Protein AF-A0A535SBS2-F1 (afdb_monomer)

Secondary structure (DSSP, 8-state):
-HHHHHHHHHHHHHHHHHHHHHH-TT---SS--HHHHHHHTT-EEEEE-TTTS-TT--EEE-SSSSEEEEETT--HHHHHHHHHHHHHHHHHHS-TTTS-THHHHTTTTS-PPP----------S-SS--S-S----S-HHHHHHHHHHH-TT----HHHHHHHHHHHHHHHHHS-HHHHHHHH---

Sequence (187 aa):
MDDQIRQAAVAAARHLLLLYKAEHPAWTDTRTPVDDLVSWSGLQVETFHATDYPQGTYGFLEPDEDLIWLCRTLPESLRRFTLAHELGHAVLHRDNARRRPLLQESWQAASLPPTSQSLPELSREDPCQRPDVQEEVVGQNEQELLQEVLGIGQSYNPRSERELAANIFAAELLMPIEQVRTLYLHE

Nearest PDB structures (foldseek):
  6cyy-assembly1_A  TM=5.991E-01  e=8.631E-02  Mycobacterium tuberculosis H37Rv
  6cz6-assembly1_C  TM=5.863E-01  e=1.794E-01  Mycobacterium tuberculosis H37Rv
  6cyj-assembly1_B  TM=5.165E-01  e=9.659E-02  Mycobacterium tuberculosis H37Rv
  6cz6-assembly1_B  TM=5.134E-01  e=2.660E-01  Mycobacterium tuberculosis H37Rv

Foldseek 3Di:
DVVVLLVVLLCLLVVLVVVVCVVCVVDDDPFQPLVVSLVVQVADEDEDACVVADHPDAKADDQPDSYIYGHPPDDPVVRLLRSLLNVLCVLPPHDLVSGDVSSNVVCVVPDDDDDDDDDDDDDDHDHLDDDDPDPPDDDPVVVVVVDVVPDPDDDDDVSVSSSVSSNSNSCCNRPPVVVVCVVPPDD

pLDDT: mean 73.0, std 22.74, range [25.67, 97.44]

Radius of gyration: 18.81 Å; Cα contacts (8 Å, |Δi|>4): 150; chains: 1; bounding box: 40×48×55 Å

Mean predicted aligned error: 12.7 Å

Structure (mmCIF, N/CA/C/O backbone):
data_AF-A0A535SBS2-F1
#
_entry.id   AF-A0A535SBS2-F1
#
loop_
_atom_site.group_PDB
_atom_site.id
_atom_site.type_symbol
_atom_site.label_atom_id
_atom_site.label_alt_id
_atom_site.label_comp_id
_atom_site.label_asym_id
_atom_site.label_entity_id
_atom_site.label_seq_id
_atom_site.pdbx_PDB_ins_code
_atom_site.Cartn_x
_atom_site.Cartn_y
_atom_site.Cartn_z
_atom_site.occupancy
_atom_site.B_iso_or_equiv
_atom_site.auth_seq_id
_atom_site.auth_comp_id
_atom_site.auth_asym_id
_atom_site.auth_atom_id
_atom_site.pdbx_PDB_model_num
ATOM 1 N N . MET A 1 1 ? 2.352 22.012 0.604 1.00 56.34 1 MET A N 1
ATOM 2 C CA . MET A 1 1 ? 2.179 20.807 1.435 1.00 56.34 1 MET A CA 1
ATOM 3 C C . MET A 1 1 ? 1.908 19.594 0.552 1.00 56.34 1 MET A C 1
ATOM 5 O O . MET A 1 1 ? 2.737 18.694 0.537 1.00 56.34 1 MET A O 1
ATOM 9 N N . ASP A 1 2 ? 0.882 19.645 -0.305 1.00 65.31 2 ASP A N 1
ATOM 10 C CA . ASP A 1 2 ? 0.540 18.582 -1.273 1.00 65.31 2 ASP A CA 1
ATOM 11 C C . ASP A 1 2 ? 1.710 18.069 -2.123 1.00 65.31 2 ASP A C 1
ATOM 13 O O . ASP A 1 2 ? 1.847 16.863 -2.331 1.00 65.31 2 ASP A O 1
ATOM 17 N N . ASP A 1 3 ? 2.579 18.964 -2.603 1.00 78.25 3 ASP A N 1
ATOM 18 C CA . ASP A 1 3 ? 3.702 18.562 -3.456 1.00 78.25 3 ASP A CA 1
ATOM 19 C C . ASP A 1 3 ? 4.793 17.805 -2.680 1.00 78.25 3 ASP A C 1
ATOM 21 O O . ASP A 1 3 ? 5.371 16.851 -3.191 1.00 78.25 3 ASP A O 1
ATOM 25 N N . GLN A 1 4 ? 5.012 18.146 -1.405 1.00 79.31 4 GLN A N 1
ATOM 26 C CA . GLN A 1 4 ? 5.964 17.432 -0.546 1.00 79.31 4 GLN A CA 1
ATOM 27 C C . GLN A 1 4 ? 5.451 16.035 -0.186 1.00 79.31 4 GLN A C 1
ATOM 29 O O . GLN A 1 4 ? 6.204 15.068 -0.282 1.00 79.31 4 GLN A O 1
ATOM 34 N N . ILE A 1 5 ? 4.165 15.915 0.166 1.00 82.25 5 ILE A N 1
ATOM 35 C CA . ILE A 1 5 ? 3.519 14.622 0.444 1.00 82.25 5 ILE A CA 1
ATOM 36 C C . ILE A 1 5 ? 3.613 13.717 -0.784 1.00 82.25 5 ILE A C 1
ATOM 38 O O . ILE A 1 5 ? 3.998 12.551 -0.679 1.00 82.25 5 ILE A O 1
ATOM 42 N N . ARG A 1 6 ? 3.322 14.272 -1.966 1.00 87.31 6 ARG A N 1
ATOM 43 C CA . ARG A 1 6 ? 3.450 13.557 -3.235 1.00 87.31 6 ARG A CA 1
ATOM 44 C C . ARG A 1 6 ? 4.876 13.074 -3.470 1.00 87.31 6 ARG A C 1
ATOM 46 O O . ARG A 1 6 ? 5.064 11.898 -3.762 1.00 87.31 6 ARG A O 1
ATOM 53 N N . GLN A 1 7 ? 5.863 13.960 -3.356 1.00 86.88 7 GLN A N 1
ATOM 54 C CA . GLN A 1 7 ? 7.268 13.617 -3.581 1.00 86.88 7 GLN A CA 1
ATOM 55 C C . GLN A 1 7 ? 7.742 12.521 -2.619 1.00 86.88 7 GLN A C 1
ATOM 57 O O . GLN A 1 7 ? 8.370 11.562 -3.064 1.00 86.88 7 GLN A O 1
ATOM 62 N N . ALA A 1 8 ? 7.389 12.615 -1.334 1.00 86.81 8 ALA A N 1
ATOM 63 C CA . ALA A 1 8 ? 7.739 11.613 -0.332 1.00 86.81 8 ALA A CA 1
ATOM 64 C C . ALA A 1 8 ? 7.099 10.247 -0.631 1.00 86.81 8 ALA A C 1
ATOM 66 O O . ALA A 1 8 ? 7.796 9.234 -0.643 1.00 86.81 8 ALA A O 1
ATOM 67 N N . ALA A 1 9 ? 5.798 10.211 -0.939 1.00 89.75 9 ALA A N 1
ATOM 68 C CA . ALA A 1 9 ? 5.086 8.975 -1.270 1.00 89.75 9 ALA A CA 1
ATOM 69 C C . ALA A 1 9 ? 5.608 8.314 -2.562 1.00 89.75 9 ALA A C 1
ATOM 71 O O . ALA A 1 9 ? 5.771 7.094 -2.618 1.00 89.75 9 ALA A O 1
ATOM 72 N N . VAL A 1 10 ? 5.930 9.110 -3.586 1.00 93.25 10 VAL A N 1
ATOM 73 C CA . VAL A 1 10 ? 6.538 8.625 -4.837 1.00 93.25 10 VAL A CA 1
ATOM 74 C C . VAL A 1 10 ? 7.941 8.071 -4.587 1.00 93.25 10 VAL A C 1
ATOM 76 O O . VAL A 1 10 ? 8.264 6.973 -5.044 1.00 93.25 10 VAL A O 1
ATOM 79 N N . ALA A 1 11 ? 8.779 8.804 -3.849 1.00 89.62 11 ALA A N 1
ATOM 80 C CA . ALA A 1 11 ? 10.129 8.362 -3.511 1.00 89.62 11 ALA A CA 1
ATOM 81 C C . ALA A 1 11 ? 10.098 7.052 -2.714 1.00 89.62 11 ALA A C 1
ATOM 83 O O . ALA A 1 11 ? 10.844 6.128 -3.029 1.00 89.62 11 ALA A O 1
ATOM 84 N N . ALA A 1 12 ? 9.178 6.943 -1.755 1.00 90.69 12 ALA A N 1
ATOM 85 C CA . ALA A 1 12 ? 8.940 5.746 -0.964 1.00 90.69 12 ALA A CA 1
ATOM 86 C C . ALA A 1 12 ? 8.623 4.512 -1.818 1.00 90.69 12 ALA A C 1
ATOM 88 O O . ALA A 1 12 ? 9.268 3.473 -1.669 1.00 90.69 12 ALA A O 1
ATOM 89 N N . ALA A 1 13 ? 7.657 4.631 -2.734 1.00 94.50 13 ALA A N 1
ATOM 90 C CA . ALA A 1 13 ? 7.255 3.536 -3.614 1.00 94.50 13 ALA A CA 1
ATOM 91 C C . ALA A 1 13 ? 8.407 3.082 -4.523 1.00 94.50 13 ALA A C 1
ATOM 93 O O . ALA A 1 13 ? 8.688 1.887 -4.644 1.00 94.50 13 ALA A O 1
ATOM 94 N N . ARG A 1 14 ? 9.123 4.041 -5.123 1.00 93.31 14 ARG A N 1
ATOM 95 C CA . ARG A 1 14 ? 10.283 3.763 -5.983 1.00 93.31 14 ARG A CA 1
ATOM 96 C C . ARG A 1 14 ? 11.410 3.093 -5.211 1.00 93.31 14 ARG A C 1
ATOM 98 O O . ARG A 1 14 ? 11.981 2.118 -5.693 1.00 93.31 14 ARG A O 1
ATOM 105 N N . HIS A 1 15 ? 11.717 3.598 -4.021 1.00 91.88 15 HIS A N 1
ATOM 106 C CA . HIS A 1 15 ? 12.781 3.063 -3.181 1.00 91.88 15 HIS A CA 1
ATOM 107 C C . HIS A 1 15 ? 12.485 1.630 -2.738 1.00 91.88 15 HIS A C 1
ATOM 109 O O . HIS A 1 15 ? 13.353 0.766 -2.853 1.00 91.88 15 HIS A O 1
ATOM 115 N N . LEU A 1 16 ? 11.242 1.344 -2.336 1.00 92.56 16 LEU A N 1
ATOM 116 C CA . LEU A 1 16 ? 10.808 -0.014 -2.004 1.00 92.56 16 LEU A CA 1
ATOM 117 C C . LEU A 1 16 ? 11.026 -0.983 -3.178 1.00 92.56 16 LEU A C 1
ATOM 119 O O . LEU A 1 16 ? 11.607 -2.052 -2.996 1.00 92.56 16 LEU A O 1
ATOM 123 N N . LEU A 1 17 ? 10.615 -0.596 -4.391 1.00 91.50 17 LEU A N 1
ATOM 124 C CA . LEU A 1 17 ? 10.828 -1.413 -5.590 1.00 91.50 17 LEU A CA 1
ATOM 125 C C . LEU A 1 17 ? 12.307 -1.619 -5.912 1.00 91.50 17 LEU A C 1
ATOM 127 O O 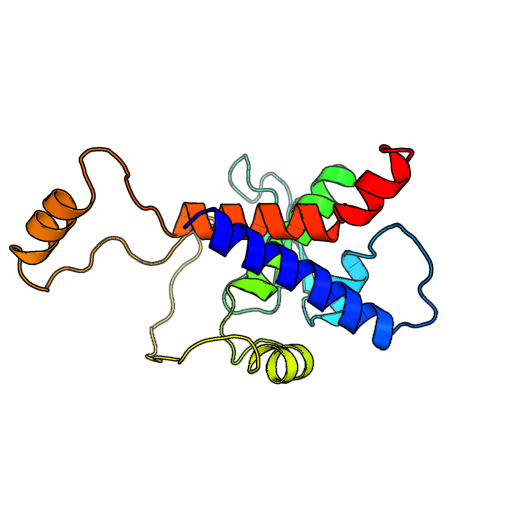. LEU A 1 17 ? 12.683 -2.705 -6.347 1.00 91.50 17 LEU A O 1
ATOM 131 N N . LEU A 1 18 ? 13.142 -0.595 -5.733 1.00 91.31 18 LEU A N 1
ATOM 132 C CA . LEU A 1 18 ? 14.581 -0.698 -5.974 1.00 91.31 18 LEU A CA 1
ATOM 133 C C . LEU A 1 18 ? 15.238 -1.700 -5.021 1.00 91.31 18 LEU A C 1
ATOM 135 O O . LEU A 1 18 ? 15.993 -2.555 -5.481 1.00 91.31 18 LEU A O 1
ATOM 139 N N . LEU A 1 19 ? 14.914 -1.635 -3.727 1.00 91.31 19 LEU A N 1
ATOM 140 C CA . LEU A 1 19 ? 15.413 -2.589 -2.734 1.00 91.31 19 LEU A CA 1
ATOM 141 C C . LEU A 1 19 ? 14.953 -4.013 -3.048 1.00 91.31 19 LEU A C 1
ATOM 143 O O . LEU A 1 19 ? 15.767 -4.934 -3.091 1.00 91.31 19 LEU A O 1
ATOM 147 N N . TYR A 1 20 ? 13.667 -4.183 -3.358 1.00 92.06 20 TYR A N 1
ATOM 148 C CA . TYR A 1 20 ? 13.129 -5.490 -3.711 1.00 92.06 20 TYR A CA 1
ATOM 149 C C . TYR A 1 20 ? 13.821 -6.081 -4.947 1.00 92.06 20 TYR A C 1
ATOM 151 O O . TYR A 1 20 ? 14.214 -7.246 -4.927 1.00 92.06 20 TYR A O 1
ATOM 159 N N . LYS A 1 21 ? 14.048 -5.278 -5.998 1.00 91.19 21 LYS A N 1
ATOM 160 C CA . LYS A 1 21 ? 14.783 -5.700 -7.206 1.00 91.19 21 LYS A CA 1
ATOM 161 C C . LYS A 1 21 ? 16.228 -6.087 -6.920 1.00 91.19 21 LYS A C 1
ATOM 163 O O . LYS A 1 21 ? 16.721 -7.036 -7.522 1.00 91.19 21 LYS A O 1
ATOM 168 N N . ALA A 1 22 ? 16.905 -5.360 -6.033 1.00 91.38 22 ALA A N 1
ATOM 169 C CA . ALA A 1 22 ? 18.283 -5.663 -5.666 1.00 91.38 22 ALA A CA 1
ATOM 170 C C . ALA A 1 22 ? 18.403 -7.036 -4.982 1.00 91.38 22 ALA A C 1
ATOM 172 O O . ALA A 1 22 ? 19.348 -7.773 -5.255 1.00 91.38 22 ALA A O 1
ATOM 173 N N . GLU A 1 23 ? 17.426 -7.404 -4.147 1.00 92.38 23 GLU A N 1
ATOM 174 C CA . GLU A 1 23 ? 17.369 -8.717 -3.488 1.00 92.38 23 GLU A CA 1
ATOM 175 C C . GLU A 1 23 ? 16.785 -9.828 -4.380 1.00 92.38 23 GLU A C 1
ATOM 177 O O . GLU A 1 23 ? 17.069 -11.005 -4.160 1.00 92.38 23 GLU A O 1
ATOM 182 N N . HIS A 1 24 ? 16.023 -9.471 -5.420 1.00 92.25 24 HIS A N 1
ATOM 183 C CA . HIS A 1 24 ? 15.371 -10.410 -6.340 1.00 92.25 24 HIS A CA 1
ATOM 184 C C . HIS A 1 24 ? 15.767 -10.141 -7.803 1.00 92.25 24 HIS A C 1
ATOM 186 O O . HIS A 1 24 ? 14.906 -9.835 -8.629 1.00 92.25 24 HIS A O 1
ATOM 192 N N . PRO A 1 25 ? 17.050 -10.309 -8.182 1.00 90.38 25 PRO A N 1
ATOM 193 C CA . PRO A 1 25 ? 17.523 -10.012 -9.539 1.00 90.38 25 PRO A CA 1
ATOM 194 C C . PRO A 1 25 ? 16.902 -10.911 -10.620 1.00 90.38 25 PRO A C 1
ATOM 196 O O . PRO A 1 25 ? 16.964 -10.590 -11.804 1.00 90.38 25 PRO A O 1
ATOM 199 N N . ALA A 1 26 ? 16.305 -12.042 -10.228 1.00 89.81 26 ALA A N 1
ATOM 200 C CA . ALA A 1 26 ? 15.575 -12.929 -11.129 1.00 89.81 26 ALA A CA 1
ATOM 201 C C . ALA A 1 26 ? 14.190 -12.384 -11.531 1.00 89.81 26 ALA A C 1
ATOM 203 O O . ALA A 1 26 ? 13.612 -12.864 -12.506 1.00 89.81 26 ALA A O 1
ATOM 204 N N . TRP A 1 27 ? 13.646 -11.401 -10.803 1.00 89.81 27 TRP A N 1
ATOM 205 C CA . TRP A 1 27 ? 12.374 -10.776 -11.148 1.00 89.81 27 TRP A CA 1
ATOM 206 C C . TRP A 1 27 ? 12.561 -9.776 -12.298 1.00 89.81 27 TRP A C 1
ATOM 208 O O . TRP A 1 27 ? 13.217 -8.745 -12.154 1.00 89.81 27 TRP A O 1
ATOM 218 N N . THR A 1 28 ? 11.965 -10.087 -13.449 1.00 84.69 28 THR A N 1
ATOM 219 C CA . THR A 1 28 ? 12.063 -9.291 -14.687 1.00 84.69 28 THR A CA 1
ATOM 220 C C . THR A 1 28 ? 10.705 -8.850 -15.242 1.00 84.69 28 THR A C 1
ATOM 222 O O . THR A 1 28 ? 10.654 -8.197 -16.283 1.00 84.69 28 THR A O 1
ATOM 225 N N . ASP A 1 29 ? 9.609 -9.190 -14.558 1.00 85.38 29 ASP A N 1
ATOM 226 C CA . ASP A 1 29 ? 8.249 -8.835 -14.974 1.00 85.38 29 ASP A CA 1
ATOM 227 C C . ASP A 1 29 ? 7.987 -7.328 -14.777 1.00 85.38 29 ASP A C 1
ATOM 229 O O . ASP A 1 29 ? 8.546 -6.682 -13.886 1.00 85.38 29 ASP A O 1
ATOM 233 N N . THR A 1 30 ? 7.120 -6.756 -15.610 1.00 83.62 30 THR A N 1
ATOM 234 C CA . THR A 1 30 ? 6.633 -5.379 -15.474 1.00 83.62 30 THR A CA 1
ATOM 235 C C . THR A 1 30 ? 5.503 -5.275 -14.455 1.00 83.62 30 THR 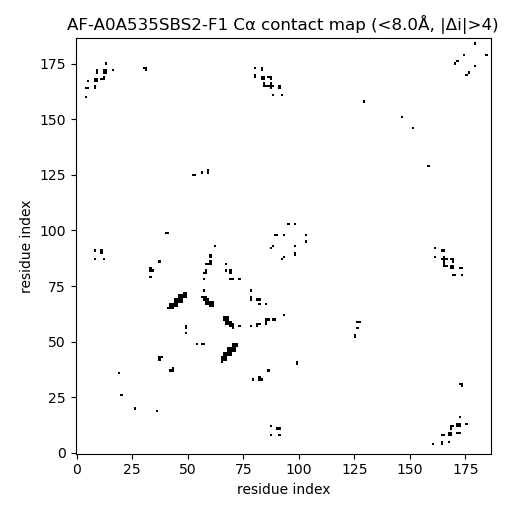A C 1
ATOM 237 O O . THR A 1 30 ? 5.308 -4.216 -13.858 1.00 83.62 30 THR A O 1
ATOM 240 N N . ARG A 1 31 ? 4.771 -6.368 -14.199 1.00 90.19 31 ARG A N 1
ATOM 241 C CA . ARG A 1 31 ? 3.734 -6.405 -13.167 1.00 90.19 31 ARG A CA 1
ATOM 242 C C . ARG A 1 31 ? 4.377 -6.427 -11.781 1.00 90.19 31 ARG A C 1
ATOM 244 O O . ARG A 1 31 ? 4.985 -7.418 -11.391 1.00 90.19 31 ARG A O 1
ATOM 251 N N . THR A 1 32 ? 4.156 -5.373 -10.995 1.00 93.06 32 THR A N 1
ATOM 252 C CA . THR A 1 32 ? 4.614 -5.306 -9.599 1.00 93.06 32 THR A CA 1
ATOM 253 C C . THR A 1 32 ? 4.078 -6.491 -8.769 1.00 93.06 32 THR A C 1
ATOM 255 O O . THR A 1 32 ? 2.852 -6.664 -8.690 1.00 93.06 32 THR A O 1
ATOM 258 N N . PRO A 1 33 ? 4.932 -7.307 -8.126 1.00 94.75 33 PRO A N 1
ATOM 259 C CA . PRO A 1 33 ? 4.508 -8.442 -7.313 1.00 94.75 33 PRO A CA 1
ATOM 260 C C . PRO A 1 33 ? 4.119 -7.964 -5.907 1.00 94.75 33 PRO A C 1
ATOM 262 O O . PRO A 1 33 ? 4.875 -8.084 -4.952 1.00 94.75 33 PRO A O 1
ATOM 265 N N . VAL A 1 34 ? 2.939 -7.346 -5.790 1.00 95.94 34 VAL A N 1
ATOM 266 C CA . VAL A 1 34 ? 2.471 -6.702 -4.543 1.00 95.94 34 VAL A CA 1
ATOM 267 C C . VAL A 1 34 ? 2.434 -7.680 -3.370 1.00 95.94 34 VAL A C 1
ATOM 269 O O . VAL A 1 34 ? 2.881 -7.340 -2.284 1.00 95.94 34 VAL A O 1
ATOM 272 N N . ASP A 1 35 ? 1.938 -8.894 -3.597 1.00 95.75 35 ASP A N 1
ATOM 273 C CA . ASP A 1 35 ? 1.870 -9.940 -2.575 1.00 95.75 35 ASP A CA 1
ATOM 274 C C . ASP A 1 35 ? 3.257 -10.306 -2.031 1.00 95.75 35 ASP A C 1
ATOM 276 O O . ASP A 1 35 ? 3.476 -10.312 -0.818 1.00 95.75 35 ASP A O 1
ATOM 280 N N . ASP A 1 36 ? 4.221 -10.511 -2.931 1.00 95.12 36 ASP A N 1
ATOM 281 C CA . ASP A 1 36 ? 5.595 -10.836 -2.553 1.00 95.12 36 ASP A CA 1
ATOM 282 C C . ASP A 1 36 ? 6.277 -9.655 -1.859 1.00 95.12 36 ASP A C 1
ATOM 284 O O . ASP A 1 36 ? 7.030 -9.858 -0.913 1.00 95.12 36 ASP A O 1
ATOM 288 N N . LEU A 1 37 ? 5.994 -8.417 -2.280 1.00 94.69 37 LEU A N 1
ATOM 289 C CA . LEU A 1 37 ? 6.491 -7.203 -1.626 1.00 94.69 37 LEU A CA 1
ATOM 290 C C . LEU A 1 37 ? 5.982 -7.071 -0.191 1.00 94.69 37 LEU A C 1
ATOM 292 O O . LEU A 1 37 ? 6.751 -6.694 0.692 1.00 94.69 37 LEU A O 1
ATOM 296 N N . VAL A 1 38 ? 4.704 -7.368 0.047 1.00 94.56 38 VAL A N 1
ATOM 297 C CA . VAL A 1 38 ? 4.096 -7.319 1.383 1.00 94.56 38 VAL A CA 1
ATOM 298 C C . VAL A 1 38 ? 4.724 -8.383 2.276 1.00 94.56 38 VAL A C 1
ATOM 300 O O . VAL A 1 38 ? 5.235 -8.053 3.347 1.00 94.56 38 VAL A O 1
ATOM 303 N N . SER A 1 39 ? 4.798 -9.624 1.789 1.00 93.56 39 SER A N 1
ATOM 304 C CA . SER A 1 39 ? 5.433 -10.726 2.515 1.00 93.56 39 SER A CA 1
ATOM 305 C C . SER A 1 39 ? 6.914 -10.450 2.797 1.00 93.56 39 SER A C 1
ATOM 307 O O . SER A 1 39 ? 7.377 -10.599 3.928 1.00 93.56 39 SER A O 1
ATOM 309 N N . TRP A 1 40 ? 7.655 -9.954 1.804 1.00 93.50 40 TRP A N 1
ATOM 310 C CA . TRP A 1 40 ? 9.058 -9.568 1.953 1.00 93.50 40 TRP A CA 1
ATOM 311 C C . TRP A 1 40 ? 9.238 -8.400 2.928 1.00 93.50 40 TRP A C 1
ATOM 313 O O . TRP A 1 40 ? 10.216 -8.359 3.673 1.00 93.50 40 TRP A O 1
ATOM 323 N N . SER A 1 41 ? 8.283 -7.474 3.002 1.00 88.75 41 SER A N 1
ATOM 324 C CA . SER A 1 41 ? 8.302 -6.388 3.992 1.00 88.75 41 SER A CA 1
ATOM 325 C C . SER A 1 41 ? 8.046 -6.877 5.426 1.00 88.75 41 SER A C 1
ATOM 327 O O . SER A 1 41 ? 8.181 -6.091 6.361 1.00 88.75 41 SER A O 1
ATOM 329 N N . GLY A 1 42 ? 7.737 -8.167 5.608 1.00 89.75 42 GLY A N 1
ATOM 330 C CA . GLY A 1 42 ? 7.467 -8.798 6.899 1.00 89.75 42 GLY A CA 1
ATOM 331 C C . GLY A 1 42 ? 5.997 -8.768 7.309 1.00 89.75 42 GLY A C 1
ATOM 332 O O . GLY A 1 42 ? 5.688 -9.144 8.432 1.00 89.75 42 GLY A O 1
ATOM 333 N N . LEU A 1 43 ? 5.102 -8.329 6.421 1.00 91.62 43 LEU A N 1
ATOM 334 C CA . LEU A 1 43 ? 3.672 -8.223 6.690 1.00 91.62 43 LEU A CA 1
ATOM 335 C C . LEU A 1 43 ? 2.949 -9.507 6.273 1.00 91.62 43 LEU A C 1
ATOM 337 O O . LEU A 1 43 ? 3.246 -10.117 5.243 1.00 91.62 43 LEU A O 1
ATOM 341 N N . GLN A 1 44 ? 1.964 -9.890 7.069 1.00 94.38 44 GLN A N 1
ATOM 342 C CA . GLN A 1 44 ? 1.021 -10.964 6.808 1.00 94.38 44 GLN A CA 1
ATOM 343 C C . GLN A 1 44 ? -0.262 -10.383 6.219 1.00 94.38 44 GLN A C 1
ATOM 345 O O . GLN A 1 44 ? -0.608 -9.230 6.473 1.00 94.38 44 GLN A O 1
ATOM 350 N N . VAL A 1 45 ? -0.969 -11.181 5.423 1.00 95.44 45 VAL A N 1
ATOM 351 C CA . VAL A 1 45 ? -2.252 -10.790 4.837 1.00 95.44 45 VAL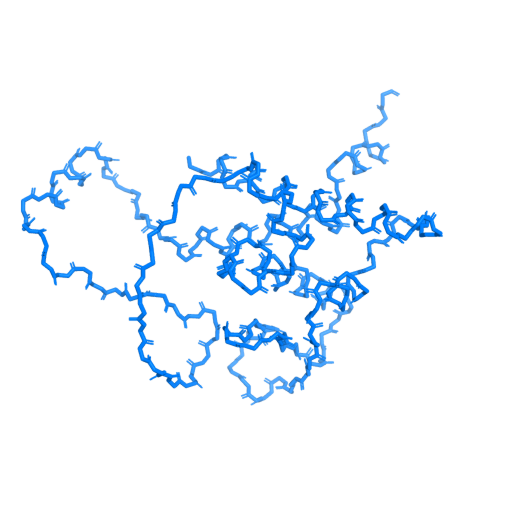 A CA 1
ATOM 352 C C . VAL A 1 45 ? -3.292 -11.825 5.220 1.00 95.44 45 VAL A C 1
ATOM 354 O O . VAL A 1 45 ? -3.196 -12.978 4.804 1.00 95.44 45 VAL A O 1
ATOM 357 N N . GLU A 1 46 ? -4.301 -11.393 5.962 1.00 95.69 46 GLU A N 1
ATOM 358 C CA . GLU A 1 46 ? -5.479 -12.188 6.288 1.00 95.69 46 GLU A CA 1
ATOM 359 C C . GLU A 1 46 ? -6.723 -11.618 5.614 1.00 95.69 46 GLU A C 1
ATOM 361 O O . GLU A 1 46 ? -6.718 -10.528 5.031 1.00 95.69 46 GLU A O 1
ATOM 366 N N . THR A 1 47 ? -7.811 -12.389 5.639 1.00 94.62 47 THR A N 1
ATOM 367 C CA . THR A 1 47 ? -9.035 -12.003 4.933 1.00 94.62 47 THR A CA 1
ATOM 368 C C . THR A 1 47 ? -10.287 -12.076 5.785 1.00 94.62 47 THR A C 1
ATOM 370 O O . THR A 1 47 ? -10.497 -13.041 6.516 1.00 94.62 47 THR A O 1
ATOM 373 N N . PHE A 1 48 ? -11.178 -11.109 5.591 1.00 91.00 48 PHE A N 1
ATOM 374 C CA . PHE A 1 48 ? -12.499 -11.058 6.219 1.00 91.00 48 PHE A CA 1
ATOM 375 C C . PHE A 1 48 ? -13.622 -11.110 5.176 1.00 91.00 48 PHE A C 1
ATOM 377 O O . PHE A 1 48 ? -13.392 -10.923 3.973 1.00 91.00 48 PHE A O 1
ATOM 384 N N . HIS A 1 49 ? -14.846 -11.399 5.616 1.00 91.06 49 HIS A N 1
ATOM 385 C CA . HIS A 1 49 ? -16.044 -11.361 4.782 1.00 91.06 49 HIS A CA 1
ATOM 386 C C . HIS A 1 49 ? -16.677 -9.963 4.798 1.00 91.06 49 HIS A C 1
ATOM 388 O O . HIS A 1 49 ? -16.693 -9.293 5.820 1.00 91.06 49 HIS A O 1
ATOM 394 N N . ALA A 1 50 ? -17.276 -9.523 3.687 1.00 81.12 50 ALA A N 1
ATOM 395 C CA . ALA A 1 50 ? -17.840 -8.170 3.553 1.00 81.12 50 ALA A CA 1
ATOM 396 C C . ALA A 1 50 ? -18.957 -7.821 4.563 1.00 81.12 50 ALA A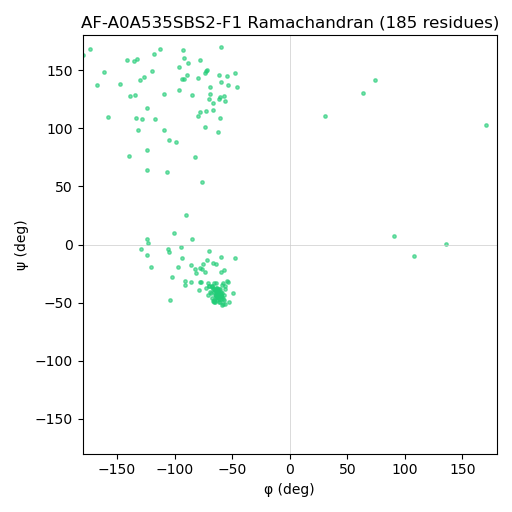 C 1
ATOM 398 O O . ALA A 1 50 ? -19.379 -6.674 4.634 1.00 81.12 50 ALA A O 1
ATOM 399 N N . THR A 1 51 ? -19.467 -8.810 5.300 1.00 85.19 51 THR A N 1
ATOM 400 C CA . THR A 1 51 ? -20.471 -8.640 6.363 1.00 85.19 51 THR A CA 1
ATOM 401 C C . THR A 1 51 ? -19.864 -8.477 7.751 1.00 85.19 51 THR A C 1
ATOM 403 O O . THR A 1 51 ? -20.595 -8.158 8.681 1.00 85.19 51 THR A O 1
ATOM 406 N N . ASP A 1 52 ? -18.567 -8.744 7.902 1.00 83.56 52 ASP A N 1
ATOM 407 C CA . ASP A 1 52 ? -17.873 -8.703 9.191 1.00 83.56 52 ASP A CA 1
ATOM 408 C C . ASP A 1 52 ? -17.563 -7.257 9.607 1.00 83.56 52 ASP A C 1
ATOM 410 O O . ASP A 1 52 ? -17.382 -6.978 10.788 1.00 83.56 52 ASP A O 1
ATOM 414 N N . TYR A 1 53 ? -17.556 -6.336 8.636 1.00 82.56 53 TYR A N 1
ATOM 415 C CA . TYR A 1 53 ? -17.258 -4.917 8.810 1.00 82.56 53 TYR A CA 1
ATOM 416 C C . TYR A 1 53 ? -18.301 -4.042 8.095 1.00 82.56 53 TYR A C 1
ATOM 418 O O . TYR A 1 53 ? -18.990 -4.515 7.183 1.00 82.56 53 TYR A O 1
ATOM 426 N N . PRO A 1 54 ? -18.433 -2.763 8.489 1.00 79.69 54 PRO A N 1
ATOM 427 C CA . PRO A 1 54 ? -19.249 -1.778 7.794 1.00 79.69 54 PRO A CA 1
ATOM 428 C C . PRO A 1 54 ? -19.030 -1.739 6.278 1.00 79.69 54 PRO A C 1
ATOM 430 O O . PRO A 1 54 ? -17.940 -1.956 5.743 1.00 79.69 54 PRO A O 1
ATOM 433 N N . GLN A 1 55 ? -20.110 -1.428 5.562 1.00 75.38 55 GLN A N 1
ATOM 434 C CA . GLN A 1 55 ? -20.072 -1.330 4.111 1.00 75.38 55 GLN A CA 1
ATOM 435 C C . GLN A 1 55 ? -19.079 -0.243 3.673 1.00 75.38 55 GLN A C 1
ATOM 437 O O . GLN A 1 55 ? -19.194 0.912 4.076 1.00 75.38 55 GLN A O 1
ATOM 442 N N . GLY A 1 56 ? -18.151 -0.614 2.790 1.00 76.88 56 GLY A N 1
ATOM 443 C CA . GLY A 1 56 ? -17.097 0.274 2.288 1.00 76.88 56 GLY A CA 1
ATOM 444 C C . GLY A 1 56 ? -15.702 -0.056 2.820 1.00 76.88 56 GLY A C 1
ATOM 445 O O . GLY A 1 56 ? -14.729 0.457 2.274 1.00 76.88 56 GLY A O 1
ATOM 446 N N . THR A 1 57 ? -15.586 -0.952 3.804 1.00 81.62 57 THR A N 1
ATOM 447 C CA . THR A 1 57 ? -14.292 -1.442 4.291 1.00 81.62 57 THR A CA 1
ATOM 448 C C . THR A 1 57 ? -13.746 -2.518 3.351 1.00 81.62 57 THR A C 1
ATOM 450 O O . THR A 1 57 ? -14.281 -3.624 3.242 1.00 81.62 57 THR A O 1
ATOM 453 N N . TYR A 1 58 ? -12.675 -2.181 2.630 1.00 86.19 58 TYR A N 1
ATOM 454 C CA . TYR A 1 58 ? -12.017 -3.084 1.677 1.00 86.19 58 TYR A CA 1
ATOM 455 C C . TYR A 1 58 ? -10.728 -3.692 2.225 1.00 86.19 58 TYR A C 1
ATOM 457 O O . TYR A 1 58 ? -10.370 -4.807 1.848 1.00 86.19 58 TYR A O 1
ATOM 465 N N . GLY A 1 59 ? -10.064 -2.992 3.133 1.00 87.75 59 GLY A N 1
ATOM 466 C CA . GLY A 1 59 ? -8.891 -3.467 3.836 1.00 87.75 59 GLY A CA 1
ATOM 467 C C . GLY A 1 59 ? -8.473 -2.484 4.914 1.00 87.75 59 GLY A C 1
ATOM 468 O O . GLY A 1 59 ? -9.023 -1.384 4.981 1.00 87.75 59 GLY A O 1
ATOM 469 N N . PHE A 1 60 ? -7.571 -2.929 5.779 1.00 87.38 60 PHE A N 1
ATOM 470 C CA . PHE A 1 60 ? -6.933 -2.096 6.788 1.00 87.38 60 PHE A CA 1
ATOM 471 C C . PHE A 1 60 ? -5.651 -2.762 7.295 1.00 87.38 60 PHE A C 1
ATOM 473 O O . PHE A 1 60 ? -5.550 -3.990 7.360 1.00 87.38 60 PHE A O 1
ATOM 480 N N . LEU A 1 61 ? -4.676 -1.945 7.671 1.00 87.81 61 LEU A N 1
ATOM 481 C CA . LEU A 1 61 ? -3.491 -2.356 8.414 1.00 87.81 61 LEU A CA 1
ATOM 482 C C . LEU A 1 61 ? -3.792 -2.384 9.920 1.00 87.81 61 LEU A C 1
ATOM 484 O O . LEU A 1 61 ? -4.244 -1.386 10.481 1.00 87.81 61 LEU A O 1
ATOM 488 N N . GLU A 1 62 ? -3.487 -3.498 10.583 1.00 85.88 62 GLU A N 1
ATOM 489 C CA . GLU A 1 62 ? -3.559 -3.598 12.042 1.00 85.88 62 GLU A CA 1
ATOM 490 C C . GLU A 1 62 ? -2.431 -2.742 12.671 1.00 85.88 62 GLU A C 1
ATOM 492 O O . GLU A 1 62 ? -1.261 -2.918 12.312 1.00 85.88 62 GLU A O 1
ATOM 497 N N . PRO A 1 63 ? -2.722 -1.791 13.581 1.00 72.31 63 PRO A N 1
ATOM 498 C CA . PRO A 1 63 ? -1.723 -0.834 14.070 1.00 72.31 63 PRO A CA 1
ATOM 499 C C . PRO A 1 63 ? -0.511 -1.477 14.758 1.00 72.31 63 PRO A C 1
ATOM 501 O O . PRO A 1 63 ? 0.629 -1.063 14.525 1.00 72.31 63 PRO A O 1
ATOM 504 N N . ASP A 1 64 ? -0.751 -2.511 15.566 1.00 72.75 64 ASP A N 1
ATOM 505 C CA . ASP A 1 64 ? 0.252 -3.121 16.448 1.00 72.75 64 ASP A CA 1
ATOM 506 C C . ASP A 1 64 ? 0.770 -4.479 15.970 1.00 72.75 64 ASP A C 1
ATOM 508 O O . ASP A 1 64 ? 1.704 -5.040 16.559 1.00 72.75 64 ASP A O 1
ATOM 512 N N . GLU A 1 65 ? 0.216 -4.989 14.876 1.00 80.06 65 GLU A N 1
ATOM 513 C CA . GLU A 1 65 ? 0.565 -6.284 14.307 1.00 80.06 65 GLU A CA 1
ATOM 514 C C . GLU A 1 65 ? 1.097 -6.111 12.892 1.00 80.06 65 GLU A C 1
ATOM 516 O O . GLU A 1 65 ? 0.715 -5.191 12.171 1.00 80.06 65 GLU A O 1
ATOM 521 N N . ASP A 1 66 ? 1.996 -6.995 12.467 1.00 88.75 66 ASP A N 1
ATOM 522 C CA . ASP A 1 66 ? 2.474 -7.048 11.085 1.00 88.75 66 ASP A CA 1
ATOM 523 C C . ASP A 1 66 ? 1.416 -7.700 10.185 1.00 88.75 66 ASP A C 1
ATOM 525 O O . ASP A 1 66 ? 1.694 -8.685 9.510 1.00 88.75 66 ASP A O 1
ATOM 529 N N . LEU A 1 67 ? 0.186 -7.182 10.220 1.00 90.44 67 LEU A N 1
ATOM 530 C CA . LEU A 1 67 ? -0.996 -7.814 9.652 1.00 90.44 67 LEU A CA 1
ATOM 531 C C . LEU A 1 67 ? -1.839 -6.817 8.858 1.00 90.44 67 LEU A C 1
ATOM 533 O O . LEU A 1 67 ? -2.224 -5.761 9.352 1.00 90.44 67 LEU A O 1
ATOM 537 N N . ILE A 1 68 ? -2.157 -7.188 7.624 1.00 92.38 68 ILE A N 1
ATOM 538 C CA . ILE A 1 68 ? -3.114 -6.504 6.762 1.00 92.38 68 ILE A CA 1
ATOM 539 C C . ILE A 1 68 ? -4.353 -7.383 6.632 1.00 92.38 68 ILE A C 1
ATOM 541 O O . ILE A 1 68 ? -4.264 -8.552 6.259 1.00 92.38 68 ILE A O 1
ATOM 545 N N . TRP A 1 69 ? -5.519 -6.799 6.864 1.00 92.94 69 TRP A N 1
ATOM 546 C CA . TRP A 1 69 ? -6.805 -7.420 6.596 1.00 92.94 69 TRP A CA 1
ATOM 547 C C . TRP A 1 69 ? -7.337 -6.968 5.241 1.00 92.94 69 TRP A C 1
ATOM 549 O O . TRP A 1 69 ? -7.355 -5.777 4.944 1.00 92.94 69 TRP A O 1
ATOM 559 N N . LEU A 1 70 ? -7.814 -7.909 4.424 1.00 92.00 70 LEU A N 1
ATOM 560 C CA . LEU A 1 70 ? -8.464 -7.623 3.143 1.00 92.00 70 LEU A CA 1
ATOM 561 C C . LEU A 1 70 ? -9.840 -8.276 3.031 1.00 92.00 70 LEU A C 1
ATOM 563 O O . LEU A 1 70 ? -10.052 -9.427 3.418 1.00 92.00 70 LEU A O 1
ATOM 567 N N . CYS A 1 71 ? -10.773 -7.583 2.387 1.00 89.31 71 CYS A N 1
ATOM 568 C CA . CYS A 1 71 ?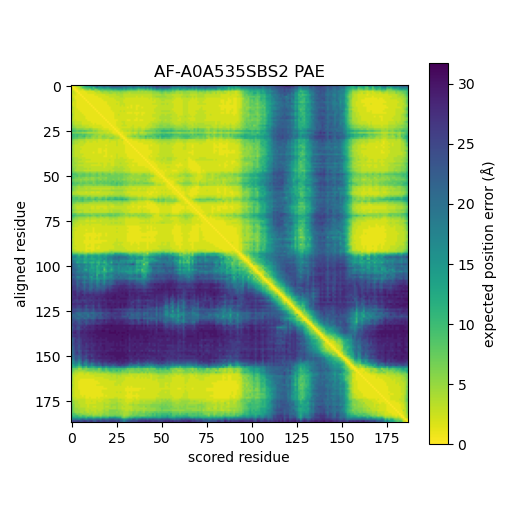 -12.050 -8.178 2.031 1.00 89.31 71 CYS A CA 1
ATOM 569 C C . CYS A 1 71 ? -11.834 -9.279 0.977 1.00 89.31 71 CYS A C 1
ATOM 571 O O . CYS A 1 71 ? -11.334 -9.037 -0.124 1.00 89.31 71 CYS A O 1
ATOM 573 N N . ARG A 1 72 ? -12.252 -10.513 1.285 1.00 91.81 72 ARG A N 1
ATOM 574 C CA . ARG A 1 72 ? -11.975 -11.696 0.442 1.00 91.81 72 ARG A CA 1
ATOM 575 C C . ARG A 1 72 ? -12.654 -11.709 -0.925 1.00 91.81 72 ARG A C 1
ATOM 577 O O . ARG A 1 72 ? -12.302 -12.525 -1.768 1.00 91.81 72 ARG A O 1
ATOM 584 N N . THR A 1 73 ? -13.663 -10.866 -1.133 1.00 88.62 73 THR A N 1
ATOM 585 C CA . THR A 1 73 ? -14.496 -10.875 -2.351 1.00 88.62 73 THR A CA 1
ATOM 586 C C . THR A 1 73 ? -14.113 -9.789 -3.357 1.00 88.62 73 THR A C 1
ATOM 588 O O . THR A 1 73 ? -14.827 -9.571 -4.335 1.00 88.62 73 THR A O 1
ATOM 591 N N . LEU A 1 74 ? -12.986 -9.102 -3.138 1.00 86.81 74 LEU A N 1
ATOM 592 C CA . LEU A 1 74 ? -12.552 -8.008 -3.999 1.00 86.81 74 LEU A CA 1
ATOM 593 C C . LEU A 1 74 ? -12.119 -8.499 -5.391 1.00 86.81 74 LEU A C 1
ATOM 595 O O . LEU A 1 74 ? -11.339 -9.449 -5.494 1.00 86.81 74 LEU A O 1
ATOM 599 N N . PRO A 1 75 ? -12.542 -7.814 -6.472 1.00 91.31 75 PRO A N 1
ATOM 600 C CA . PRO A 1 75 ? -11.936 -7.972 -7.789 1.00 91.31 75 PRO A CA 1
ATOM 601 C C . PRO A 1 75 ? -10.423 -7.739 -7.737 1.00 91.31 75 PRO A C 1
ATOM 603 O O . PRO A 1 75 ? -9.956 -6.857 -7.020 1.00 91.31 75 PRO A O 1
ATOM 606 N N . GLU A 1 76 ? -9.656 -8.475 -8.542 1.00 93.19 76 GLU A N 1
ATOM 607 C CA . GLU A 1 76 ? -8.186 -8.498 -8.454 1.00 93.19 76 GLU A CA 1
ATOM 608 C C . GLU A 1 76 ? -7.528 -7.111 -8.577 1.00 93.19 76 GLU A C 1
ATOM 610 O O . GLU A 1 76 ? -6.572 -6.815 -7.866 1.00 93.19 76 GLU A O 1
ATOM 615 N N . SER A 1 77 ? -8.036 -6.223 -9.436 1.00 92.00 77 SER A N 1
ATOM 616 C CA . SER A 1 77 ? -7.505 -4.857 -9.550 1.00 92.00 77 SER A CA 1
ATOM 617 C C . SER A 1 77 ? -7.709 -4.043 -8.269 1.00 92.00 77 SER A C 1
ATOM 619 O O . SER A 1 77 ? -6.780 -3.370 -7.823 1.00 92.00 77 SER A O 1
ATOM 621 N N . LEU A 1 78 ? -8.894 -4.142 -7.659 1.00 90.31 78 LEU A N 1
ATOM 622 C CA . LEU A 1 78 ? -9.211 -3.482 -6.393 1.00 90.31 78 LEU A CA 1
ATOM 623 C C . LEU A 1 78 ? -8.406 -4.088 -5.249 1.00 90.31 78 LEU A C 1
ATOM 625 O O . LEU A 1 78 ? -7.772 -3.347 -4.514 1.00 90.31 78 LEU A O 1
ATOM 629 N N . ARG A 1 79 ? -8.335 -5.420 -5.162 1.00 95.00 79 ARG A N 1
ATOM 630 C CA . ARG A 1 79 ? -7.511 -6.133 -4.180 1.00 95.00 79 ARG A CA 1
ATOM 631 C C . ARG A 1 79 ? -6.060 -5.656 -4.216 1.00 95.00 79 ARG A C 1
ATOM 633 O O . ARG A 1 79 ? -5.500 -5.329 -3.176 1.00 95.00 79 ARG A O 1
ATOM 640 N N . ARG A 1 80 ? -5.454 -5.592 -5.406 1.00 96.81 80 ARG A N 1
ATOM 641 C CA . ARG A 1 80 ? -4.063 -5.143 -5.576 1.00 96.81 80 ARG A CA 1
ATOM 642 C C . ARG A 1 80 ? -3.869 -3.691 -5.168 1.00 96.81 80 ARG A C 1
ATOM 644 O O . ARG A 1 80 ? -2.854 -3.380 -4.555 1.00 96.81 80 ARG A O 1
ATOM 651 N N . PHE A 1 81 ? -4.813 -2.817 -5.515 1.00 96.19 81 PHE A N 1
ATOM 652 C CA . PHE A 1 81 ? -4.756 -1.414 -5.119 1.00 96.19 81 PHE A CA 1
ATOM 653 C C . PHE A 1 81 ? -4.899 -1.251 -3.607 1.00 96.19 81 PHE A C 1
ATOM 655 O O . PHE A 1 81 ? -4.058 -0.600 -2.999 1.00 96.19 81 PHE A O 1
ATOM 662 N N . THR A 1 82 ? -5.897 -1.890 -2.994 1.00 93.69 82 THR A N 1
ATOM 663 C CA . THR A 1 82 ? -6.097 -1.880 -1.541 1.00 93.69 82 THR A CA 1
ATOM 664 C C . THR A 1 82 ? -4.867 -2.425 -0.822 1.00 93.69 82 THR A C 1
ATOM 666 O O . THR A 1 82 ? -4.349 -1.776 0.073 1.00 93.69 82 THR A O 1
ATOM 669 N N . LEU A 1 83 ? -4.312 -3.554 -1.263 1.00 96.12 83 LEU A N 1
ATOM 670 C CA . LEU A 1 83 ? -3.108 -4.112 -0.649 1.00 96.12 83 LEU A CA 1
ATOM 671 C C . LEU A 1 83 ? -1.890 -3.179 -0.778 1.00 96.12 83 LEU A C 1
ATOM 673 O O . LEU A 1 83 ? -1.141 -3.003 0.180 1.00 96.12 83 LEU A O 1
ATOM 677 N N . ALA A 1 84 ? -1.697 -2.551 -1.941 1.00 97.44 84 ALA A N 1
ATOM 678 C CA . ALA A 1 84 ? -0.636 -1.563 -2.141 1.00 97.44 84 ALA A CA 1
ATOM 679 C C . ALA A 1 84 ? -0.844 -0.295 -1.291 1.00 97.44 84 ALA A C 1
ATOM 681 O O . ALA A 1 84 ? 0.130 0.307 -0.843 1.00 97.44 84 ALA A O 1
ATOM 682 N N . HIS A 1 85 ? -2.097 0.095 -1.056 1.00 96.00 85 HIS A N 1
ATOM 683 C CA . HIS A 1 85 ? -2.472 1.203 -0.184 1.00 96.00 85 HIS A CA 1
ATOM 684 C C . HIS A 1 85 ? -2.125 0.897 1.281 1.00 96.00 85 HIS A C 1
ATOM 686 O O . HIS A 1 85 ? -1.419 1.684 1.911 1.00 96.00 85 HIS A O 1
ATOM 692 N N . GLU A 1 86 ? -2.494 -0.281 1.793 1.00 94.69 86 GLU A N 1
ATOM 693 C CA . GLU A 1 86 ? -2.134 -0.704 3.157 1.00 94.69 86 GLU A CA 1
ATOM 694 C C . GLU A 1 86 ? -0.617 -0.867 3.336 1.00 94.69 86 GLU A C 1
ATOM 696 O O . GLU A 1 86 ? -0.048 -0.466 4.354 1.00 94.69 86 GLU A O 1
ATOM 701 N N . LEU A 1 87 ? 0.082 -1.367 2.311 1.00 94.69 87 LEU A N 1
ATOM 702 C CA . LEU A 1 87 ? 1.546 -1.364 2.290 1.00 94.69 87 LEU A CA 1
ATOM 703 C C . LEU A 1 87 ? 2.104 0.066 2.366 1.00 94.69 87 LEU A C 1
ATOM 705 O O . LEU A 1 87 ? 3.086 0.307 3.064 1.00 94.69 87 LEU A O 1
ATOM 709 N N . GLY A 1 88 ? 1.460 1.025 1.700 1.00 92.12 88 GLY A N 1
ATOM 710 C CA . GLY A 1 88 ? 1.776 2.447 1.815 1.00 92.12 88 GLY A CA 1
ATOM 711 C C . GLY A 1 88 ? 1.641 2.959 3.246 1.00 92.12 88 GLY A C 1
ATOM 712 O O . GLY A 1 88 ? 2.530 3.669 3.716 1.00 92.12 88 GLY A O 1
ATOM 713 N N . HIS A 1 89 ? 0.605 2.545 3.981 1.00 90.00 89 HIS A N 1
ATOM 714 C CA . HIS A 1 89 ? 0.491 2.853 5.407 1.00 90.00 89 HIS A CA 1
ATOM 715 C C . HIS A 1 89 ? 1.645 2.277 6.223 1.00 90.00 89 HIS A C 1
ATOM 717 O O . HIS A 1 89 ? 2.237 2.991 7.039 1.00 90.00 89 HIS A O 1
ATOM 723 N N . ALA A 1 90 ? 2.014 1.024 5.964 1.00 89.25 90 ALA A N 1
ATOM 724 C CA . ALA A 1 90 ? 3.113 0.382 6.667 1.00 89.25 90 ALA A CA 1
ATOM 725 C C . ALA A 1 90 ? 4.472 1.036 6.370 1.00 89.25 90 ALA A C 1
ATOM 727 O O . ALA A 1 90 ? 5.295 1.192 7.269 1.00 89.25 90 ALA A O 1
ATOM 728 N N . VAL A 1 91 ? 4.704 1.458 5.127 1.00 88.12 91 VAL A N 1
ATOM 729 C CA . VAL A 1 91 ? 5.969 2.072 4.704 1.00 88.12 91 VAL A CA 1
ATOM 730 C C . VAL A 1 91 ? 6.071 3.533 5.130 1.00 88.12 91 VAL A C 1
ATOM 732 O O . VAL A 1 91 ? 7.149 3.976 5.510 1.00 88.12 91 VAL A O 1
ATOM 735 N N . LEU A 1 92 ? 4.986 4.304 5.059 1.00 85.56 92 LEU A N 1
ATOM 736 C CA . LEU A 1 92 ? 5.031 5.748 5.297 1.00 85.56 92 LEU A CA 1
ATOM 737 C C . LEU A 1 92 ? 4.773 6.119 6.754 1.00 85.56 92 LEU A C 1
ATOM 739 O O . LEU A 1 92 ? 5.397 7.057 7.249 1.00 85.56 92 LEU A O 1
ATOM 743 N N . HIS A 1 93 ? 3.906 5.378 7.449 1.00 82.75 93 HIS A N 1
ATOM 744 C CA . HIS A 1 93 ? 3.288 5.860 8.688 1.00 82.75 93 HIS A CA 1
ATOM 745 C C . HIS A 1 93 ? 3.495 4.963 9.912 1.00 82.75 93 HIS A C 1
ATOM 747 O O . HIS A 1 93 ? 3.162 5.399 11.008 1.00 82.75 93 HIS A O 1
ATOM 753 N N . ARG A 1 94 ? 4.038 3.743 9.778 1.00 74.38 94 ARG A N 1
ATOM 754 C CA . ARG A 1 94 ? 4.402 2.931 10.957 1.00 74.38 94 ARG A CA 1
ATOM 755 C C . ARG A 1 94 ? 5.641 3.475 11.652 1.00 74.38 94 ARG A C 1
ATOM 757 O O . ARG A 1 94 ? 6.555 3.981 10.990 1.00 74.38 94 ARG A O 1
ATOM 764 N N . ASP A 1 95 ? 5.685 3.279 12.967 1.00 64.25 95 ASP A N 1
ATOM 765 C CA . ASP A 1 95 ? 6.825 3.626 13.808 1.00 64.25 95 ASP A CA 1
ATOM 766 C C . ASP A 1 95 ? 8.126 3.006 13.299 1.00 64.25 95 ASP A C 1
ATOM 768 O O . ASP A 1 95 ? 8.204 1.820 12.963 1.00 64.25 95 ASP A O 1
ATOM 772 N N . ASN A 1 96 ? 9.187 3.814 13.314 1.00 55.56 96 ASN A N 1
ATOM 773 C CA . ASN A 1 96 ? 10.518 3.434 12.836 1.00 55.56 96 ASN A CA 1
ATOM 774 C C . ASN A 1 96 ? 11.096 2.189 13.531 1.00 55.56 96 ASN A C 1
ATOM 776 O O . ASN A 1 96 ? 11.974 1.549 12.964 1.00 55.56 96 ASN A O 1
ATOM 780 N N . ALA A 1 97 ? 10.621 1.836 14.730 1.00 52.72 97 ALA A N 1
ATOM 781 C CA . ALA A 1 97 ? 11.065 0.654 15.470 1.00 52.72 97 ALA A CA 1
ATOM 782 C C . ALA A 1 97 ? 10.533 -0.674 14.897 1.00 52.72 97 ALA A C 1
ATOM 784 O O . ALA A 1 97 ? 11.141 -1.716 15.124 1.00 52.72 97 ALA A O 1
ATOM 785 N N . ARG A 1 98 ? 9.408 -0.644 14.168 1.00 56.25 98 ARG A N 1
ATOM 786 C CA . ARG A 1 98 ? 8.766 -1.832 13.574 1.00 56.25 98 ARG A CA 1
ATOM 787 C C . ARG A 1 98 ? 8.991 -1.943 12.067 1.00 56.25 98 ARG A C 1
ATOM 789 O O . ARG A 1 98 ? 8.630 -2.944 11.457 1.00 56.25 98 ARG A O 1
ATOM 796 N N . ARG A 1 99 ? 9.608 -0.933 11.447 1.00 60.22 99 ARG A N 1
ATOM 797 C CA . ARG A 1 99 ? 10.090 -1.039 10.066 1.00 60.22 99 ARG A CA 1
ATOM 798 C C . ARG A 1 99 ? 11.263 -2.012 10.046 1.00 60.22 99 ARG A C 1
ATOM 800 O O . ARG A 1 99 ? 12.187 -1.876 10.843 1.00 60.22 99 ARG A O 1
ATOM 807 N N . ARG A 1 100 ? 11.226 -2.999 9.143 1.00 57.84 100 ARG A N 1
ATOM 808 C CA . ARG A 1 100 ? 12.312 -3.975 8.951 1.00 57.84 100 ARG A CA 1
ATOM 809 C C . ARG A 1 100 ? 13.668 -3.233 8.905 1.00 57.84 100 ARG A C 1
ATOM 811 O O . ARG A 1 100 ? 13.740 -2.237 8.191 1.00 57.84 1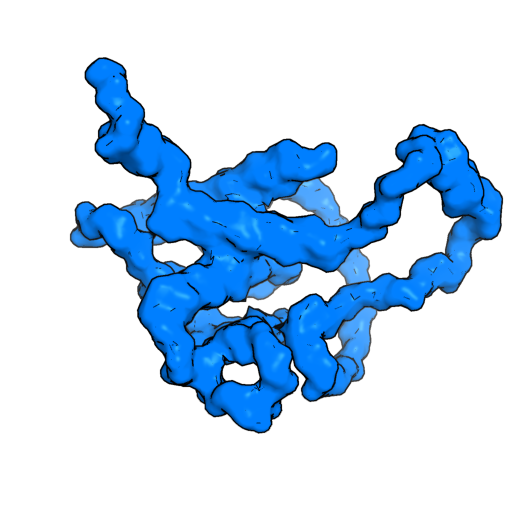00 ARG A O 1
ATOM 818 N N . PRO A 1 101 ? 14.744 -3.698 9.574 1.00 52.28 101 PRO A N 1
ATOM 819 C CA . PRO A 1 101 ? 16.021 -2.967 9.659 1.00 52.28 101 PRO A CA 1
ATOM 820 C C . PRO A 1 101 ? 16.616 -2.557 8.299 1.00 52.28 101 PRO A C 1
ATOM 822 O O . PRO A 1 101 ? 17.181 -1.477 8.158 1.00 52.28 101 PRO A O 1
ATOM 825 N N . LEU A 1 102 ? 16.396 -3.370 7.258 1.00 48.59 102 LEU A N 1
AT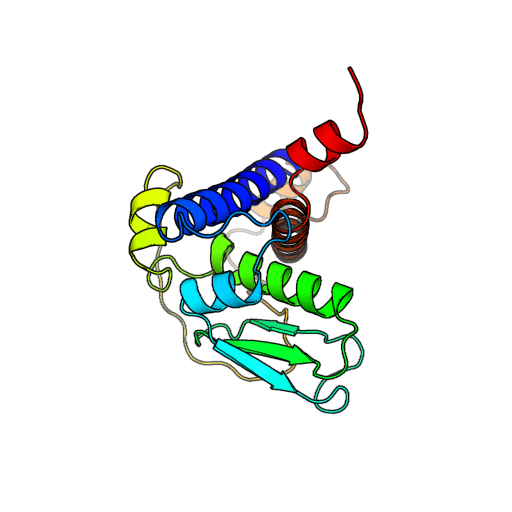OM 826 C CA . LEU A 1 102 ? 16.752 -3.067 5.861 1.00 48.59 102 LEU A CA 1
ATOM 827 C C . LEU A 1 102 ? 16.038 -1.820 5.304 1.00 48.59 102 LEU A C 1
ATOM 829 O O . LEU A 1 102 ? 16.638 -1.018 4.595 1.00 48.59 102 LEU A O 1
ATOM 833 N N . LEU A 1 103 ? 14.769 -1.626 5.673 1.00 53.69 103 LEU A N 1
ATOM 834 C CA . LEU A 1 103 ? 13.981 -0.414 5.421 1.00 53.69 103 LEU A CA 1
ATOM 835 C C . LEU A 1 103 ? 14.220 0.663 6.493 1.00 53.69 103 LEU A C 1
ATOM 837 O O . LEU A 1 103 ? 13.548 1.684 6.493 1.00 53.69 103 LEU A O 1
ATOM 841 N N . GLN A 1 104 ? 15.133 0.463 7.437 1.00 50.28 104 GLN A N 1
ATOM 842 C CA . GLN A 1 104 ? 15.442 1.438 8.479 1.00 50.28 104 GLN A CA 1
ATOM 843 C C . GLN A 1 104 ? 16.765 2.144 8.164 1.00 50.28 104 GLN A C 1
ATOM 845 O O . GLN A 1 104 ? 16.816 3.373 8.148 1.00 50.28 104 GLN A O 1
ATOM 850 N N . GLU A 1 105 ? 17.810 1.388 7.816 1.00 44.28 105 GLU A N 1
ATOM 851 C CA . GLU A 1 105 ? 19.140 1.919 7.480 1.00 44.28 105 GLU A CA 1
ATOM 852 C C . GLU A 1 105 ? 19.121 2.813 6.232 1.00 44.28 105 GLU A C 1
ATOM 854 O O . GLU A 1 105 ? 19.756 3.867 6.212 1.00 44.28 105 GLU A O 1
ATOM 859 N N . SER A 1 106 ? 18.334 2.464 5.207 1.00 44.50 106 SER A N 1
ATOM 860 C CA . SER A 1 106 ? 18.245 3.286 3.992 1.00 44.50 106 SER A CA 1
ATOM 861 C C . SER A 1 106 ? 17.401 4.554 4.167 1.00 44.50 106 SER A C 1
ATOM 863 O O . SER A 1 106 ? 17.532 5.488 3.381 1.00 44.50 106 SER A O 1
ATOM 865 N N . TRP A 1 107 ? 16.517 4.589 5.170 1.00 43.41 107 TRP A N 1
ATOM 866 C CA . TRP A 1 107 ? 15.573 5.690 5.403 1.00 43.41 107 TRP A CA 1
ATOM 867 C C . TRP A 1 107 ? 16.059 6.694 6.448 1.00 43.41 107 TRP A C 1
ATOM 869 O O . TRP A 1 107 ? 15.632 7.846 6.425 1.00 43.41 107 TRP A O 1
ATOM 879 N N . GLN A 1 108 ? 17.013 6.311 7.304 1.00 42.34 108 GLN A N 1
ATOM 880 C CA . GLN A 1 108 ? 17.738 7.247 8.175 1.00 42.34 108 GLN A CA 1
ATOM 881 C C . GLN A 1 108 ? 18.500 8.322 7.384 1.00 42.34 108 GLN A C 1
ATOM 883 O O . GLN A 1 108 ? 18.715 9.419 7.889 1.00 42.34 108 GLN A O 1
ATOM 888 N N . ALA A 1 109 ? 18.843 8.060 6.119 1.00 40.09 109 ALA A N 1
ATOM 889 C CA . ALA A 1 109 ? 19.390 9.074 5.221 1.00 40.09 109 ALA A CA 1
ATOM 890 C C . ALA A 1 109 ? 18.350 10.121 4.762 1.00 40.09 109 ALA A C 1
ATOM 892 O O . ALA A 1 109 ? 18.733 11.148 4.205 1.00 40.09 109 ALA A O 1
ATOM 893 N N . ALA A 1 110 ? 17.049 9.880 4.976 1.00 39.31 110 ALA A N 1
ATOM 894 C CA . ALA A 1 110 ? 15.959 10.634 4.360 1.00 39.31 110 ALA A CA 1
ATOM 895 C C . ALA A 1 110 ? 14.947 11.266 5.340 1.00 39.31 110 ALA A C 1
ATOM 897 O O . ALA A 1 110 ? 13.958 11.827 4.869 1.00 39.31 110 ALA A O 1
ATOM 898 N N . SER A 1 111 ? 15.110 11.218 6.673 1.00 32.97 111 SER A N 1
ATOM 899 C CA . SER A 1 111 ? 14.102 11.811 7.581 1.00 32.97 111 SER A CA 1
ATOM 900 C C . SER A 1 111 ? 14.632 12.415 8.896 1.00 32.97 111 SER A C 1
ATOM 902 O O . SER A 1 111 ? 15.497 11.857 9.564 1.00 32.97 111 SER A O 1
ATOM 904 N N . LEU A 1 112 ? 14.053 13.587 9.206 1.00 32.44 112 LEU A N 1
ATOM 905 C CA . LEU A 1 112 ? 14.166 14.514 10.353 1.00 32.44 112 LEU A CA 1
ATOM 906 C C . LEU A 1 112 ? 13.790 13.887 11.729 1.00 32.44 112 LEU A C 1
ATOM 908 O O . LEU A 1 112 ? 13.307 12.755 11.755 1.00 32.44 112 LEU A O 1
ATOM 912 N N . PRO A 1 113 ? 14.052 14.565 12.877 1.00 26.95 113 PRO A N 1
ATOM 913 C CA . PRO A 1 113 ? 14.323 13.899 14.154 1.00 26.95 113 PRO A CA 1
ATOM 914 C C . PRO A 1 113 ? 13.076 13.357 14.879 1.00 26.95 113 PRO A C 1
ATOM 916 O O . PRO A 1 113 ? 11.967 13.836 14.643 1.00 26.95 113 PRO A O 1
ATOM 919 N N . PRO A 1 114 ? 13.262 12.384 15.797 1.00 34.50 114 PRO A N 1
ATOM 920 C CA . PRO A 1 114 ? 12.183 11.693 16.485 1.00 34.50 114 PRO A CA 1
ATOM 921 C C . PRO A 1 114 ? 11.857 12.357 17.830 1.00 34.50 114 PRO A C 1
ATOM 923 O O . PRO A 1 114 ? 12.757 12.727 18.584 1.00 34.50 114 PRO A O 1
ATOM 926 N N . THR A 1 115 ? 10.579 12.406 18.193 1.00 28.14 115 THR A N 1
ATOM 927 C CA . THR A 1 115 ? 10.163 12.621 19.586 1.00 28.14 115 THR A CA 1
ATOM 928 C C . THR A 1 115 ? 9.173 11.542 19.986 1.00 28.14 115 THR A C 1
ATOM 930 O O . THR A 1 115 ? 8.043 11.499 19.515 1.00 28.14 115 THR A O 1
ATOM 933 N N . SER A 1 116 ? 9.663 10.645 20.835 1.00 37.53 116 SER A N 1
ATOM 934 C CA . SER A 1 116 ? 8.971 9.517 21.448 1.00 37.53 116 SER A CA 1
ATOM 935 C C . SER A 1 116 ? 8.128 9.974 22.642 1.00 37.53 116 SER A C 1
ATOM 937 O O . SER A 1 116 ? 8.625 10.782 23.426 1.00 37.53 116 SER A O 1
ATOM 939 N N . GLN A 1 117 ? 6.947 9.380 22.858 1.00 27.88 117 GLN A N 1
ATOM 940 C CA . GLN A 1 117 ? 6.405 9.072 24.194 1.00 27.88 117 GLN A CA 1
ATOM 941 C C . GLN A 1 117 ? 5.188 8.122 24.109 1.00 27.88 117 GLN A C 1
ATOM 943 O O . GLN A 1 117 ? 4.351 8.237 23.225 1.00 27.88 117 GLN A O 1
ATOM 948 N N . SER A 1 118 ? 5.170 7.139 25.011 1.00 39.91 118 SER A N 1
ATOM 949 C CA . SER A 1 118 ? 4.324 5.933 25.082 1.00 39.91 118 SER A CA 1
ATOM 950 C C . SER A 1 118 ? 2.859 6.170 25.497 1.00 39.91 118 SER A C 1
ATOM 952 O O . SER A 1 118 ? 2.625 6.997 26.377 1.00 39.91 118 SER A O 1
ATOM 954 N N . LEU A 1 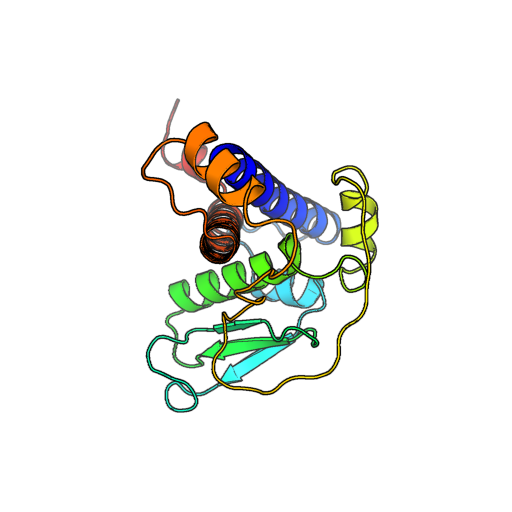119 ? 1.911 5.367 24.978 1.00 25.67 119 LEU A N 1
ATOM 955 C CA . LEU A 1 119 ? 0.463 5.419 25.284 1.00 25.67 119 LEU A CA 1
ATOM 956 C C . LEU A 1 119 ? -0.170 4.020 25.537 1.00 25.67 119 LEU A C 1
ATOM 958 O O . LEU A 1 119 ? 0.417 3.023 25.115 1.00 25.67 119 LEU A O 1
ATOM 962 N N . PRO A 1 120 ? -1.327 3.935 26.243 1.00 28.98 120 PRO A N 1
ATOM 963 C CA . PRO A 1 120 ? -1.980 2.687 26.670 1.00 28.98 120 PRO A CA 1
ATOM 964 C C . PRO A 1 120 ? -3.030 2.136 25.669 1.00 28.98 120 PRO A C 1
ATOM 966 O O . PRO A 1 120 ? -3.542 2.874 24.834 1.00 28.98 120 PRO A O 1
ATOM 969 N N . GLU A 1 121 ? -3.349 0.837 25.786 1.00 42.31 121 GLU A N 1
ATOM 970 C CA . GLU A 1 121 ? -4.195 0.011 24.885 1.00 42.31 121 GLU A CA 1
ATOM 971 C C . GLU A 1 121 ? -5.657 0.485 24.701 1.00 42.31 121 GLU A C 1
ATOM 973 O O . GLU A 1 121 ? -6.326 0.837 25.677 1.00 42.31 121 GLU A O 1
ATOM 978 N N . LEU A 1 122 ? -6.186 0.410 23.462 1.00 30.83 122 LEU A N 1
ATOM 979 C CA . LEU A 1 122 ? -7.549 0.832 23.077 1.00 30.83 122 LEU A CA 1
ATOM 980 C C . LEU A 1 122 ? -8.246 -0.098 22.043 1.00 30.83 122 LEU A C 1
ATOM 982 O O . LEU A 1 122 ? -7.607 -0.869 21.337 1.00 30.83 122 LEU A O 1
ATOM 986 N N . SER A 1 123 ? -9.589 -0.020 22.015 1.00 34.84 123 SER A N 1
ATOM 987 C CA . SER A 1 123 ? -10.592 -0.969 21.466 1.00 34.84 123 SER A CA 1
ATOM 988 C C . SER A 1 123 ? -11.046 -0.736 19.996 1.00 34.84 123 SER A C 1
ATOM 990 O O . SER A 1 123 ? -10.814 0.325 19.427 1.00 34.84 123 SER A O 1
ATOM 992 N N . ARG A 1 124 ? -11.748 -1.736 19.415 1.00 44.34 124 ARG A N 1
ATOM 993 C CA . ARG A 1 124 ? -11.780 -2.206 18.001 1.00 44.34 124 ARG A CA 1
ATOM 994 C C . ARG A 1 124 ? -13.040 -1.870 17.148 1.00 44.34 124 ARG A C 1
ATOM 996 O O . ARG A 1 124 ? -13.693 -2.796 16.670 1.00 44.34 124 ARG A O 1
ATOM 1003 N N . GLU A 1 125 ? -13.393 -0.609 16.875 1.00 36.72 125 GLU A N 1
ATOM 1004 C CA . GLU A 1 125 ? -14.558 -0.297 15.998 1.00 36.72 125 GLU A CA 1
ATOM 1005 C C . GLU A 1 125 ? -14.209 0.609 14.772 1.00 36.72 125 GLU A C 1
ATOM 1007 O O . GLU A 1 125 ? -14.445 1.812 14.787 1.00 36.72 125 GLU A O 1
ATOM 1012 N N . ASP A 1 126 ? -13.666 -0.038 13.714 1.00 45.00 126 ASP A N 1
ATOM 1013 C CA . ASP A 1 126 ? -13.567 0.268 12.248 1.00 45.00 126 ASP A CA 1
ATOM 1014 C C . ASP A 1 126 ? -12.778 1.511 11.704 1.00 45.00 126 ASP A C 1
ATOM 1016 O O . ASP A 1 126 ? -13.039 2.660 12.068 1.00 45.00 126 ASP A O 1
ATOM 1020 N N . PRO A 1 127 ? -11.870 1.361 10.704 1.00 45.66 127 PRO A N 1
ATOM 1021 C CA . PRO A 1 127 ? -10.521 0.823 10.916 1.00 45.66 127 PRO A CA 1
ATOM 1022 C C . PRO A 1 127 ? -9.404 1.723 10.322 1.00 45.66 127 PRO A C 1
ATOM 1024 O O . PRO A 1 127 ? -8.224 1.480 10.534 1.00 45.66 127 PRO A O 1
ATOM 1027 N N . CYS A 1 128 ? -9.759 2.811 9.626 1.00 45.06 128 CYS A N 1
ATOM 1028 C CA . CYS A 1 128 ? -8.848 3.866 9.157 1.00 45.06 128 CYS A CA 1
ATOM 1029 C C . CYS A 1 128 ? -8.705 4.997 10.208 1.00 45.06 128 CYS A C 1
ATOM 1031 O O . CYS A 1 128 ? -8.532 6.166 9.842 1.00 45.06 128 CYS A O 1
ATOM 1033 N N . GLN A 1 129 ? -8.930 4.725 11.506 1.00 41.75 129 GLN A N 1
ATOM 1034 C CA . GLN A 1 129 ? -9.166 5.760 12.527 1.00 41.75 129 GLN A CA 1
ATOM 1035 C C . GLN A 1 129 ? -8.459 5.514 13.868 1.00 41.75 129 GLN A C 1
ATOM 1037 O O . GLN A 1 129 ? -8.717 4.495 14.481 1.00 41.75 129 GLN A O 1
ATOM 1042 N N . ARG A 1 130 ? -7.675 6.419 14.474 1.00 45.56 130 ARG A N 1
ATOM 1043 C CA . ARG A 1 130 ? -7.281 7.835 14.226 1.00 45.56 130 ARG A CA 1
ATOM 1044 C C . ARG A 1 130 ? -6.297 8.240 15.373 1.00 45.56 130 ARG A C 1
ATOM 1046 O O . ARG A 1 130 ? -6.361 7.589 16.409 1.00 45.56 130 ARG A O 1
ATOM 1053 N N . PRO A 1 131 ? -5.479 9.320 15.292 1.00 38.78 131 PRO A N 1
ATOM 1054 C CA . PRO A 1 131 ? -5.076 10.091 16.478 1.00 38.78 131 PRO A CA 1
ATOM 1055 C C . PRO A 1 131 ? -6.077 11.223 16.802 1.00 38.78 131 PRO A C 1
ATOM 1057 O O . PRO A 1 131 ? -6.816 11.674 15.920 1.00 38.78 131 PRO A O 1
ATOM 1060 N N . ASP A 1 132 ? -6.091 11.635 18.075 1.00 37.34 132 ASP A N 1
ATOM 1061 C CA . ASP A 1 132 ? -7.147 12.379 18.782 1.00 37.34 132 ASP A CA 1
ATOM 1062 C C . ASP A 1 132 ? -7.495 13.765 18.226 1.00 37.34 132 ASP A C 1
ATOM 1064 O O . ASP A 1 132 ? -6.640 14.543 17.808 1.00 37.34 132 ASP A O 1
ATOM 1068 N N . VAL A 1 133 ? -8.774 14.129 18.332 1.00 41.53 133 VAL A N 1
ATOM 1069 C CA . VAL A 1 133 ? -9.199 15.533 18.280 1.00 41.53 133 VAL A CA 1
ATOM 1070 C C . VAL A 1 133 ? -9.410 16.013 19.715 1.00 41.53 133 VAL A C 1
ATOM 1072 O O . VAL A 1 133 ? -10.511 15.881 20.241 1.00 41.53 133 VAL A O 1
ATOM 1075 N N . GLN A 1 134 ? -8.338 16.517 20.337 1.00 36.59 134 GLN A N 1
ATOM 1076 C CA . GLN A 1 134 ? -8.228 17.846 20.970 1.00 36.59 134 GLN A CA 1
ATOM 1077 C C . GLN A 1 134 ? -6.920 17.938 21.779 1.00 36.59 134 GLN A C 1
ATOM 1079 O O . GLN A 1 134 ? -6.828 17.454 22.904 1.00 36.59 134 GLN A O 1
ATOM 1084 N N . GLU A 1 135 ? -5.917 18.624 21.224 1.00 38.59 135 GLU A N 1
ATOM 1085 C CA . GLU A 1 135 ? -5.000 19.416 22.049 1.00 38.59 135 GLU A CA 1
ATOM 1086 C C . GLU A 1 135 ? -5.828 20.513 22.744 1.00 38.59 135 GLU A C 1
ATOM 1088 O O . GLU A 1 135 ? -6.110 21.559 22.167 1.00 38.59 135 GLU A O 1
ATOM 1093 N N . GLU A 1 136 ? -6.227 20.282 23.990 1.00 37.19 136 GLU A N 1
ATOM 1094 C CA . GLU A 1 136 ? -6.408 21.351 24.974 1.00 37.19 136 GLU A CA 1
ATOM 1095 C C . GLU A 1 136 ? -5.375 21.034 26.067 1.00 37.19 136 GLU A C 1
ATOM 1097 O O . GLU A 1 136 ? -5.469 20.011 26.735 1.00 37.19 136 GLU A O 1
ATOM 1102 N N . VAL A 1 137 ? -4.273 21.763 26.249 1.00 40.44 137 VAL A N 1
ATOM 1103 C CA . VAL A 1 137 ? -4.188 23.196 26.529 1.00 40.44 137 VAL A CA 1
ATOM 1104 C C . VAL A 1 137 ? -2.797 23.715 26.125 1.00 40.44 137 VAL A C 1
ATOM 1106 O O . VAL A 1 137 ? -1.825 23.486 26.842 1.00 40.44 137 VAL A O 1
ATOM 1109 N N . VAL A 1 138 ? -2.704 24.508 25.056 1.00 36.00 138 VAL A N 1
ATOM 1110 C CA . VAL A 1 138 ? -1.721 25.601 24.976 1.00 36.00 138 VAL A CA 1
ATOM 1111 C C . VAL A 1 138 ? -2.473 26.826 24.469 1.00 36.00 138 VAL A C 1
ATOM 1113 O O . VAL A 1 138 ? -2.949 26.840 23.345 1.00 36.00 138 VAL A O 1
ATOM 1116 N N . GLY A 1 139 ? -2.672 27.784 25.380 1.00 38.12 139 GLY A N 1
ATOM 1117 C CA . GLY A 1 139 ? -3.169 29.149 25.173 1.00 38.12 139 GLY A CA 1
ATOM 1118 C C . GLY A 1 139 ? -4.156 29.384 24.026 1.00 38.12 139 GLY A C 1
ATOM 1119 O O . GLY A 1 139 ? -3.753 29.489 22.875 1.00 38.12 139 GLY A O 1
ATOM 1120 N N . GLN A 1 140 ? -5.415 29.671 24.367 1.00 43.16 140 GLN A N 1
ATOM 1121 C CA . GLN A 1 140 ? -6.480 30.133 23.454 1.00 43.16 140 GLN A CA 1
ATOM 1122 C C . GLN A 1 140 ? -6.076 31.285 22.495 1.00 43.16 140 GLN A C 1
ATOM 1124 O O . GLN A 1 140 ? -6.782 31.547 21.532 1.00 43.16 140 GLN A O 1
ATOM 1129 N N . ASN A 1 141 ? -4.925 31.933 22.707 1.00 47.38 141 ASN A N 1
ATOM 1130 C CA . ASN A 1 141 ? -4.396 33.012 21.876 1.00 47.38 141 ASN A CA 1
ATOM 1131 C C . ASN A 1 141 ? -3.562 32.551 20.658 1.00 47.38 141 ASN A C 1
ATOM 1133 O O . ASN A 1 141 ? -3.346 33.358 19.760 1.00 47.38 141 ASN A O 1
ATOM 1137 N N . GLU A 1 142 ? -3.058 31.311 20.595 1.00 47.78 142 GLU A N 1
ATOM 1138 C CA . GLU A 1 142 ? -2.163 30.877 19.497 1.00 47.78 142 GLU A CA 1
ATOM 1139 C C . GLU A 1 142 ? -2.924 30.268 18.310 1.00 47.78 142 GLU A C 1
ATOM 1141 O O . GLU A 1 142 ? -2.522 30.436 17.158 1.00 47.78 142 GLU A O 1
ATOM 1146 N N . GLN A 1 143 ? -4.064 29.620 18.568 1.00 42.75 143 GLN A N 1
ATOM 1147 C CA . GLN A 1 143 ? -4.928 29.054 17.526 1.00 42.75 143 GLN A CA 1
ATOM 1148 C C . GLN A 1 143 ? -5.685 30.134 16.740 1.00 42.75 143 GLN A C 1
ATOM 1150 O O . GLN A 1 143 ? -5.788 30.015 15.520 1.00 42.75 143 GLN A O 1
ATOM 1155 N N . GLU A 1 144 ? -6.132 31.215 17.392 1.00 47.69 144 GLU A N 1
ATOM 1156 C CA . GLU A 1 144 ? -6.671 32.393 16.689 1.00 47.69 144 GLU A CA 1
ATOM 1157 C C . GLU A 1 144 ? -5.589 33.066 15.830 1.00 47.69 144 GLU A C 1
ATOM 1159 O O . GLU A 1 144 ? -5.850 33.410 14.678 1.00 47.69 144 GLU A O 1
ATOM 1164 N N . LEU A 1 145 ? -4.347 33.144 16.327 1.00 46.47 145 LEU A N 1
ATOM 1165 C CA . LEU A 1 145 ? -3.218 33.712 15.586 1.00 46.47 145 LEU A CA 1
ATOM 1166 C C . LEU A 1 145 ? -2.832 32.857 14.364 1.00 46.47 145 LEU A C 1
ATOM 1168 O O . LEU A 1 145 ? -2.524 33.399 13.304 1.00 46.47 145 LEU A O 1
ATOM 1172 N N . LEU A 1 146 ? -2.881 31.522 14.463 1.00 44.41 146 LEU A N 1
ATOM 1173 C CA . LEU A 1 146 ? -2.634 30.631 13.320 1.00 44.41 146 LEU A CA 1
ATOM 1174 C C . LEU A 1 146 ? -3.759 30.687 12.276 1.00 44.41 146 LEU A C 1
ATOM 1176 O O . LEU A 1 146 ? -3.481 30.606 11.077 1.00 44.41 146 LEU A O 1
ATOM 1180 N N . GLN A 1 147 ? -5.013 30.851 12.710 1.00 43.78 147 GLN A N 1
ATOM 1181 C CA . GLN A 1 147 ? -6.153 31.063 11.813 1.00 43.78 147 GLN A CA 1
ATOM 1182 C C . GLN A 1 147 ? -6.074 32.411 11.086 1.00 43.78 147 GLN A C 1
ATOM 1184 O O . GLN A 1 147 ? -6.425 32.487 9.907 1.00 43.78 147 GLN A O 1
ATOM 1189 N N . GLU A 1 148 ? -5.560 33.450 11.747 1.00 47.03 148 GLU A N 1
ATOM 1190 C CA . GLU A 1 148 ? -5.294 34.752 11.128 1.00 47.03 148 GLU A CA 1
ATOM 1191 C C . GLU A 1 148 ? -4.125 34.702 10.128 1.00 47.03 148 GLU A C 1
ATOM 1193 O O . GLU A 1 148 ? -4.179 35.353 9.083 1.00 47.03 148 GLU A O 1
ATOM 1198 N N . VAL A 1 149 ? -3.091 33.895 10.397 1.00 51.25 149 VAL A N 1
ATOM 1199 C CA . VAL A 1 149 ? -1.892 33.783 9.544 1.00 51.25 149 VAL A CA 1
ATOM 1200 C C . VAL A 1 149 ? -2.115 32.919 8.294 1.00 51.25 149 VAL A C 1
ATOM 1202 O O . VAL A 1 149 ? -1.521 33.203 7.253 1.00 51.25 149 VAL A O 1
ATOM 1205 N N . LEU A 1 150 ? -2.961 31.884 8.354 1.00 46.03 150 LEU A N 1
ATOM 1206 C CA . LEU A 1 150 ? -3.134 30.925 7.247 1.00 46.03 150 LEU A CA 1
ATOM 1207 C C . LEU A 1 150 ? -4.289 31.233 6.287 1.00 46.03 150 LEU A C 1
ATOM 1209 O O . LEU A 1 150 ? -4.434 30.555 5.269 1.00 46.03 150 LEU A O 1
ATOM 1213 N N . GLY A 1 151 ? -5.056 32.291 6.542 1.00 40.47 151 GLY A N 1
ATOM 1214 C CA . GLY A 1 151 ? -6.130 32.704 5.653 1.00 40.47 151 GLY A CA 1
ATOM 1215 C C . GLY A 1 151 ? -7.356 31.791 5.735 1.00 40.47 151 GLY A C 1
ATOM 1216 O O . GLY A 1 151 ? -7.309 30.570 5.863 1.00 40.47 151 GLY A O 1
ATOM 1217 N N . ILE A 1 152 ? -8.506 32.439 5.662 1.00 40.91 152 ILE A N 1
ATOM 1218 C CA . ILE A 1 152 ? -9.836 31.864 5.818 1.00 40.91 152 ILE A CA 1
ATOM 1219 C C . ILE A 1 152 ? -10.065 30.800 4.726 1.00 40.91 152 ILE A C 1
ATOM 1221 O O . ILE A 1 152 ? -10.229 31.149 3.558 1.00 40.91 152 ILE A O 1
ATOM 1225 N N . GLY A 1 153 ? -10.098 29.509 5.085 1.00 43.25 153 GLY A N 1
ATOM 1226 C CA . GLY A 1 153 ? -10.690 28.474 4.221 1.00 43.25 153 GLY A CA 1
ATOM 1227 C C . GLY A 1 153 ? -9.945 27.151 4.021 1.00 43.25 153 GLY A C 1
ATOM 1228 O O . GLY A 1 153 ? -10.481 26.304 3.310 1.00 43.25 153 GLY A O 1
ATOM 1229 N N . GLN A 1 154 ? -8.774 26.912 4.619 1.00 43.12 154 GLN A N 1
ATOM 1230 C CA . GLN A 1 154 ? -8.130 25.589 4.549 1.00 43.12 154 GLN A CA 1
ATOM 1231 C C . GLN A 1 154 ? -8.181 24.871 5.898 1.00 43.12 154 GLN A C 1
ATOM 1233 O O . GLN A 1 154 ? -7.376 25.118 6.790 1.00 43.12 154 GLN A O 1
ATOM 1238 N N . SER A 1 155 ? -9.149 23.965 6.057 1.00 48.94 155 SER A N 1
ATOM 1239 C CA . SER A 1 155 ? -9.166 23.032 7.184 1.00 48.94 155 SER A CA 1
ATOM 1240 C C . SER A 1 155 ? -8.088 21.965 6.967 1.00 48.94 155 SER A C 1
ATOM 1242 O O . SER A 1 155 ? -8.279 21.032 6.185 1.00 48.94 155 SER A O 1
ATOM 1244 N N . TYR A 1 156 ? -6.951 22.111 7.636 1.00 55.78 156 TYR A N 1
ATOM 1245 C CA . TYR A 1 156 ? -5.901 21.097 7.687 1.00 55.78 156 TYR A CA 1
ATOM 1246 C C . TYR A 1 156 ? -6.435 19.803 8.338 1.00 55.78 156 TYR A C 1
ATOM 1248 O O . TYR A 1 156 ? -6.977 19.848 9.442 1.00 55.78 156 TYR A O 1
ATOM 1256 N N . ASN A 1 157 ? -6.320 18.653 7.658 1.00 68.25 157 ASN A N 1
ATOM 1257 C CA . ASN A 1 157 ? -6.726 17.343 8.184 1.00 68.25 157 ASN A CA 1
ATOM 1258 C C . ASN A 1 157 ? -5.602 16.305 7.967 1.00 68.25 157 ASN A C 1
ATOM 1260 O O . ASN A 1 157 ? -5.520 15.718 6.884 1.00 68.25 157 ASN A O 1
ATOM 1264 N N . PRO A 1 158 ? -4.777 16.027 8.996 1.00 66.94 158 PRO A N 1
ATOM 1265 C CA . PRO A 1 158 ? -3.666 15.071 8.928 1.00 66.94 158 PRO A CA 1
ATOM 1266 C C . PRO A 1 158 ? -4.058 13.669 8.454 1.00 66.94 158 PRO A C 1
ATOM 1268 O O . PRO A 1 158 ? -3.269 12.981 7.809 1.00 66.94 158 PRO A O 1
ATOM 1271 N N . ARG A 1 159 ? -5.284 13.217 8.750 1.00 69.69 159 ARG A N 1
ATOM 1272 C CA . ARG A 1 159 ? -5.768 11.922 8.260 1.00 69.69 159 ARG A CA 1
ATOM 1273 C C . ARG A 1 159 ? -5.891 11.947 6.744 1.00 69.69 159 ARG A C 1
ATOM 1275 O O . ARG A 1 159 ? -5.361 11.063 6.087 1.00 69.69 159 ARG A O 1
ATOM 1282 N N . SER A 1 160 ? -6.534 12.973 6.196 1.00 75.75 160 SER A N 1
ATOM 1283 C CA . SER A 1 160 ? -6.685 13.120 4.747 1.00 75.75 160 SER A CA 1
ATOM 1284 C C . SER A 1 160 ? -5.333 13.126 4.030 1.00 75.75 160 SER A C 1
ATOM 1286 O O . SER A 1 160 ? -5.218 12.543 2.957 1.00 75.75 160 SER A O 1
ATOM 1288 N N . GLU A 1 161 ? -4.298 13.714 4.635 1.00 80.94 161 GLU A N 1
ATOM 1289 C CA . GLU A 1 161 ? -2.936 13.687 4.093 1.00 80.94 161 GLU A CA 1
ATOM 1290 C C . GLU A 1 161 ? -2.307 12.290 4.119 1.00 80.94 161 GLU A C 1
ATOM 1292 O O . GLU A 1 161 ? -1.691 11.883 3.134 1.00 80.94 161 GLU A O 1
ATOM 1297 N N . ARG A 1 162 ? -2.486 11.524 5.204 1.00 85.44 162 ARG A N 1
ATOM 1298 C CA . ARG A 1 162 ? -1.986 10.140 5.305 1.00 85.44 162 ARG A CA 1
ATOM 1299 C C . ARG A 1 162 ? -2.638 9.218 4.277 1.00 85.44 162 ARG A C 1
ATOM 1301 O O . ARG A 1 162 ? -1.924 8.462 3.620 1.00 85.44 162 ARG A O 1
ATOM 1308 N N . GLU A 1 163 ? -3.956 9.323 4.119 1.00 87.12 163 GLU A N 1
ATOM 1309 C CA . GLU A 1 163 ? -4.739 8.590 3.113 1.00 87.12 163 GLU A CA 1
ATOM 1310 C C . GLU A 1 163 ? -4.322 8.984 1.689 1.00 87.12 163 GLU A C 1
ATOM 1312 O O . GLU A 1 163 ? -4.118 8.136 0.819 1.00 87.12 163 GLU A O 1
ATOM 1317 N N . LEU A 1 164 ? -4.143 10.288 1.440 1.00 89.50 164 LEU A N 1
ATOM 1318 C CA . LEU A 1 164 ? -3.656 10.795 0.158 1.00 89.50 164 LEU A CA 1
ATOM 1319 C C . LEU A 1 164 ? -2.254 10.259 -0.150 1.00 89.50 164 LEU A C 1
ATOM 1321 O O . LEU A 1 164 ? -2.002 9.822 -1.272 1.00 89.50 164 LEU A O 1
ATOM 1325 N N . ALA A 1 165 ? -1.358 10.251 0.836 1.00 88.94 165 ALA A N 1
ATOM 1326 C CA . ALA A 1 165 ? -0.013 9.712 0.690 1.00 88.94 165 ALA A CA 1
ATOM 1327 C C . ALA A 1 165 ? -0.036 8.210 0.361 1.00 88.94 165 ALA A C 1
ATOM 1329 O O . ALA A 1 165 ? 0.659 7.790 -0.563 1.00 88.94 165 ALA A O 1
ATOM 1330 N N . ALA A 1 166 ? -0.864 7.416 1.051 1.00 91.75 166 ALA A N 1
ATOM 1331 C CA . ALA A 1 166 ? -1.034 5.986 0.779 1.00 91.75 166 ALA A CA 1
ATOM 1332 C C . ALA A 1 166 ? -1.595 5.730 -0.632 1.00 91.75 166 ALA A C 1
ATOM 1334 O O . ALA A 1 166 ? -1.097 4.865 -1.354 1.00 91.75 166 ALA A O 1
ATOM 1335 N N . ASN A 1 167 ? -2.553 6.544 -1.085 1.00 94.44 167 ASN A N 1
ATOM 1336 C CA . ASN A 1 167 ? -3.076 6.484 -2.452 1.00 94.44 167 ASN A CA 1
ATOM 1337 C C . ASN A 1 167 ? -2.020 6.831 -3.511 1.00 94.44 167 ASN A C 1
ATOM 1339 O O . ASN A 1 167 ? -1.915 6.140 -4.525 1.00 94.44 167 ASN A O 1
ATOM 1343 N N . ILE A 1 168 ? -1.226 7.884 -3.287 1.00 95.19 168 ILE A N 1
ATOM 1344 C CA . ILE A 1 168 ? -0.133 8.271 -4.194 1.00 95.19 168 ILE A CA 1
ATOM 1345 C C . ILE A 1 168 ? 0.931 7.171 -4.241 1.00 95.19 168 ILE A C 1
ATOM 1347 O O . ILE A 1 168 ? 1.389 6.812 -5.325 1.00 95.19 168 ILE A O 1
ATOM 1351 N N . PHE A 1 169 ? 1.288 6.616 -3.084 1.00 96.31 169 PHE A N 1
ATOM 1352 C CA . PHE A 1 169 ? 2.219 5.500 -2.975 1.00 96.31 169 PHE A CA 1
ATOM 1353 C C . PHE A 1 169 ? 1.725 4.288 -3.772 1.00 96.31 169 PHE A C 1
ATOM 1355 O O . PHE A 1 169 ? 2.460 3.772 -4.609 1.00 96.31 169 PHE A O 1
ATOM 1362 N N . ALA A 1 170 ? 0.474 3.866 -3.567 1.00 97.19 170 ALA A N 1
ATOM 1363 C CA . ALA A 1 170 ? -0.108 2.722 -4.262 1.00 97.19 170 ALA A CA 1
ATOM 1364 C C . ALA A 1 170 ? -0.141 2.933 -5.782 1.00 97.19 170 ALA A C 1
ATOM 1366 O O . ALA A 1 170 ? 0.196 2.024 -6.544 1.00 97.19 170 ALA A O 1
ATOM 1367 N N . ALA A 1 171 ? -0.505 4.140 -6.225 1.00 96.62 171 ALA A N 1
ATOM 1368 C CA . ALA A 1 171 ? -0.521 4.496 -7.638 1.00 96.62 171 ALA A CA 1
ATOM 1369 C C . ALA A 1 171 ? 0.878 4.403 -8.266 1.00 96.62 171 ALA A C 1
ATOM 1371 O O . ALA A 1 171 ? 1.033 3.734 -9.286 1.00 96.62 171 ALA A O 1
ATOM 1372 N N . GLU A 1 172 ? 1.895 5.006 -7.643 1.00 96.62 172 GLU A N 1
ATOM 1373 C CA . GLU A 1 172 ? 3.272 4.958 -8.153 1.00 96.62 172 GLU A CA 1
ATOM 1374 C C . GLU A 1 172 ? 3.863 3.541 -8.085 1.00 96.62 172 GLU A C 1
ATOM 1376 O O . GLU A 1 172 ? 4.595 3.139 -8.985 1.00 96.62 172 GLU A O 1
ATOM 1381 N N . LEU A 1 173 ? 3.532 2.757 -7.054 1.00 96.19 173 LEU A N 1
ATOM 1382 C CA . LEU A 1 173 ? 4.012 1.382 -6.893 1.00 96.19 173 LEU A CA 1
ATOM 1383 C C . LEU A 1 173 ? 3.470 0.447 -7.987 1.00 96.19 173 LEU A C 1
ATOM 1385 O O . LEU A 1 173 ? 4.184 -0.428 -8.486 1.00 96.19 173 LEU A O 1
ATOM 1389 N N . LEU A 1 174 ? 2.191 0.599 -8.337 1.00 95.62 174 LEU A N 1
ATOM 1390 C CA . LEU A 1 174 ? 1.509 -0.251 -9.315 1.00 95.62 174 LEU A CA 1
ATOM 1391 C C . LEU A 1 174 ? 1.710 0.216 -10.753 1.00 95.62 174 LEU A C 1
ATOM 1393 O O . LEU A 1 174 ? 1.717 -0.609 -11.664 1.00 95.62 174 LEU A O 1
ATOM 1397 N N . MET A 1 175 ? 1.828 1.526 -10.953 1.00 93.06 175 MET A N 1
ATOM 1398 C CA . MET A 1 175 ? 1.957 2.158 -12.261 1.00 93.06 175 MET A CA 1
ATOM 1399 C C . MET A 1 175 ? 2.983 3.296 -12.178 1.00 93.06 175 MET A C 1
ATOM 1401 O O . MET A 1 175 ? 2.595 4.467 -12.158 1.00 93.06 175 MET A O 1
ATOM 1405 N N . PRO A 1 176 ? 4.293 2.980 -12.145 1.00 91.56 176 PRO A N 1
ATOM 1406 C CA . PRO A 1 176 ? 5.329 4.001 -12.058 1.00 91.56 176 PRO A CA 1
ATOM 1407 C C . PRO A 1 176 ? 5.209 4.992 -13.213 1.00 91.56 176 PRO A C 1
ATOM 1409 O O . PRO A 1 176 ? 5.192 4.584 -14.381 1.00 91.56 176 PRO A O 1
ATOM 1412 N N . ILE A 1 177 ? 5.158 6.291 -12.907 1.00 89.19 177 ILE A N 1
ATOM 1413 C CA . ILE A 1 177 ? 4.852 7.311 -13.920 1.00 89.19 177 ILE A CA 1
ATOM 1414 C C . ILE A 1 177 ? 5.831 7.293 -15.102 1.00 89.19 177 ILE A C 1
ATOM 1416 O O . ILE A 1 177 ? 5.416 7.522 -16.235 1.00 89.19 177 ILE A O 1
ATOM 1420 N N . GLU A 1 178 ? 7.105 6.954 -14.881 1.00 87.19 178 GLU A N 1
ATOM 1421 C CA . GLU A 1 178 ? 8.085 6.858 -15.972 1.00 87.19 178 GLU A CA 1
ATOM 1422 C C . GLU A 1 178 ? 7.743 5.733 -16.956 1.00 87.19 178 GLU A C 1
ATOM 1424 O O . GLU A 1 178 ? 7.843 5.925 -18.162 1.00 87.19 178 GLU A O 1
ATOM 1429 N N . GLN A 1 179 ? 7.259 4.585 -16.467 1.00 87.12 179 GLN A N 1
ATOM 1430 C CA . GLN A 1 179 ? 6.842 3.482 -17.339 1.00 87.12 179 GLN A CA 1
ATOM 1431 C C . GLN A 1 179 ? 5.581 3.845 -18.120 1.00 87.12 179 GLN A C 1
ATOM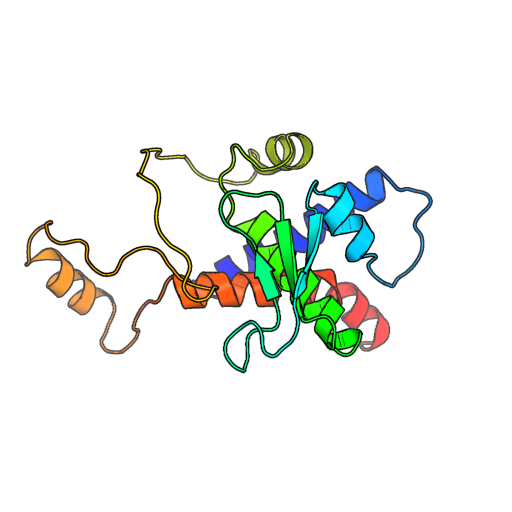 1433 O O . GLN A 1 179 ? 5.490 3.567 -19.313 1.00 87.12 179 GLN A O 1
ATOM 1438 N N . VAL A 1 180 ? 4.623 4.510 -17.467 1.00 88.25 180 VAL A N 1
ATOM 1439 C CA . VAL A 1 180 ? 3.415 5.012 -18.135 1.00 88.25 180 VAL A CA 1
ATOM 1440 C C . VAL A 1 180 ? 3.796 5.997 -19.242 1.00 88.25 180 VAL A C 1
ATOM 1442 O O . VAL A 1 180 ? 3.287 5.894 -20.356 1.00 88.25 180 VAL A O 1
ATOM 1445 N N . ARG A 1 181 ? 4.738 6.910 -18.982 1.00 89.12 181 ARG A N 1
ATOM 1446 C CA . ARG A 1 181 ? 5.250 7.833 -20.001 1.00 89.12 181 ARG A CA 1
ATOM 1447 C C . ARG A 1 181 ? 5.896 7.087 -21.160 1.00 89.12 181 ARG A C 1
ATOM 1449 O O . ARG A 1 181 ? 5.503 7.333 -22.288 1.00 89.12 181 ARG A O 1
ATOM 1456 N N . THR A 1 182 ? 6.795 6.137 -20.908 1.00 87.69 182 THR A N 1
ATOM 1457 C CA . THR A 1 182 ? 7.429 5.347 -21.980 1.00 87.69 182 THR A CA 1
ATOM 1458 C C . THR A 1 182 ? 6.417 4.582 -22.840 1.00 87.69 182 THR A C 1
ATOM 1460 O O . THR A 1 182 ? 6.632 4.427 -24.037 1.00 87.69 182 THR A O 1
ATOM 1463 N N . LEU A 1 183 ? 5.319 4.097 -22.252 1.00 86.25 183 LEU A N 1
ATOM 1464 C CA . LEU A 1 183 ? 4.304 3.327 -22.978 1.00 86.25 183 LEU A CA 1
ATOM 1465 C C . LEU A 1 183 ? 3.376 4.189 -23.846 1.00 86.25 183 LEU A C 1
ATOM 1467 O O . LEU A 1 183 ? 2.904 3.706 -24.871 1.00 86.25 183 LEU A O 1
ATOM 1471 N N . TYR A 1 184 ? 3.078 5.423 -23.428 1.00 85.00 184 TYR A N 1
ATOM 1472 C CA . TYR A 1 184 ? 2.014 6.236 -24.039 1.00 85.00 184 TYR A CA 1
ATOM 1473 C C . TYR A 1 184 ? 2.483 7.566 -24.632 1.00 85.00 184 TYR A C 1
ATOM 1475 O O . TYR A 1 184 ? 1.785 8.141 -25.467 1.00 85.00 184 TYR A O 1
ATOM 1483 N N . LEU A 1 185 ? 3.646 8.062 -24.221 1.00 81.69 185 LEU A N 1
ATOM 1484 C CA . LEU A 1 185 ? 4.294 9.228 -24.802 1.00 81.69 185 LEU A CA 1
ATOM 1485 C C . LEU A 1 185 ? 5.453 8.717 -25.657 1.00 81.69 185 LEU A C 1
ATOM 1487 O O . LEU A 1 185 ? 6.564 8.509 -25.178 1.00 81.69 185 LEU A O 1
ATOM 1491 N N . HIS A 1 186 ? 5.157 8.463 -26.931 1.00 60.91 186 HIS A N 1
ATOM 1492 C CA . HIS A 1 186 ? 6.195 8.333 -27.945 1.00 60.91 186 HIS A CA 1
ATOM 1493 C C . HIS A 1 186 ? 6.867 9.703 -28.115 1.00 60.91 186 HIS A C 1
ATOM 1495 O O . HIS A 1 186 ? 6.196 10.651 -28.527 1.00 60.91 186 HIS A O 1
ATOM 1501 N N . GLU A 1 187 ? 8.157 9.807 -27.794 1.00 56.22 187 GLU A N 1
ATOM 1502 C CA . GLU A 1 187 ? 9.032 10.807 -28.426 1.00 56.22 187 GLU A CA 1
ATOM 1503 C C . GLU A 1 187 ? 9.491 10.302 -29.798 1.00 56.22 187 GLU A C 1
ATOM 1505 O O . GLU A 1 187 ? 9.825 9.096 -29.907 1.00 56.22 187 GLU A O 1
#

Solvent-accessible surface area (backbone atoms only — not comparable to full-atom values): 11663 Å² total; per-residue (Å²): 109,71,66,58,46,47,52,52,22,40,50,50,28,53,50,53,53,52,53,52,41,71,77,36,75,85,69,78,72,87,72,63,60,60,69,59,51,41,47,72,64,64,36,42,80,49,71,44,57,73,82,80,48,66,89,86,65,56,58,39,52,47,92,91,49,62,38,32,42,31,36,69,82,54,56,68,71,57,44,54,46,49,51,35,24,38,48,23,43,55,73,75,69,49,60,73,89,76,41,48,66,77,68,35,66,69,43,63,80,74,61,83,88,88,84,88,85,90,85,82,93,85,87,94,82,78,71,93,69,79,85,84,95,71,94,79,86,79,60,89,67,55,61,56,51,51,53,66,71,68,48,93,84,75,85,84,52,72,64,62,51,54,54,49,27,13,49,45,12,21,46,35,49,70,53,40,64,68,60,54,40,65,75,72,53,82,128